Protein AF-A0A0D0ALL7-F1 (afdb_monomer_lite)

Structure (mmCIF, N/CA/C/O backbone):
data_AF-A0A0D0ALL7-F1
#
_entry.id   AF-A0A0D0ALL7-F1
#
loop_
_atom_site.group_PDB
_atom_site.id
_atom_site.type_symbol
_atom_site.label_atom_id
_atom_site.label_alt_id
_atom_site.label_comp_id
_atom_site.label_asym_id
_atom_site.label_entity_id
_atom_site.label_seq_id
_atom_site.pdbx_PDB_ins_code
_atom_site.Cartn_x
_atom_site.Cartn_y
_atom_site.Cartn_z
_atom_site.occupancy
_atom_site.B_iso_or_equiv
_atom_site.auth_seq_id
_atom_site.auth_comp_id
_atom_site.auth_asym_id
_atom_site.auth_atom_id
_atom_site.pdbx_PDB_model_num
ATOM 1 N N . MET A 1 1 ? -33.886 -44.579 -24.368 1.00 47.31 1 MET A N 1
ATOM 2 C CA . MET A 1 1 ? -32.920 -43.507 -24.684 1.00 47.31 1 MET A CA 1
ATOM 3 C C . MET A 1 1 ? -33.620 -42.191 -24.399 1.00 47.31 1 MET A C 1
ATOM 5 O O . MET A 1 1 ? -34.431 -41.767 -25.208 1.00 47.31 1 MET A O 1
ATOM 9 N N . SER A 1 2 ? -33.420 -41.632 -23.206 1.00 44.41 2 SER A N 1
ATOM 10 C CA . SER A 1 2 ? -34.082 -40.395 -22.777 1.00 44.41 2 SER A CA 1
ATOM 11 C C . SER A 1 2 ? -33.066 -39.265 -22.813 1.00 44.41 2 SER A C 1
ATOM 13 O O . SER A 1 2 ? -32.099 -39.290 -22.055 1.00 44.41 2 SER A O 1
ATOM 15 N N . SER A 1 3 ? -33.272 -38.309 -23.715 1.00 54.81 3 SER A N 1
ATOM 16 C CA . SER A 1 3 ? -32.445 -37.111 -23.845 1.00 54.81 3 SER A CA 1
ATOM 17 C C . SER A 1 3 ? -33.128 -35.956 -23.119 1.00 54.81 3 SER A C 1
ATOM 19 O O . SER A 1 3 ? -34.217 -35.540 -23.509 1.00 54.81 3 SER A O 1
ATOM 21 N N . SER A 1 4 ? -32.498 -35.449 -22.062 1.00 61.03 4 SER A N 1
ATOM 22 C CA . SER A 1 4 ? -32.956 -34.260 -21.339 1.00 61.03 4 SER A CA 1
ATOM 23 C C . SER A 1 4 ? -32.456 -32.993 -22.037 1.00 61.03 4 SER A C 1
ATOM 25 O O . SER A 1 4 ? -31.256 -32.826 -22.245 1.00 61.03 4 SER A O 1
ATOM 27 N N . LEU A 1 5 ? -33.386 -32.105 -22.391 1.00 57.22 5 LEU A N 1
ATOM 28 C CA . LEU A 1 5 ? -33.132 -30.757 -22.901 1.00 57.22 5 LEU A CA 1
ATOM 29 C C . LEU A 1 5 ? -33.002 -29.791 -21.716 1.00 57.22 5 LEU A C 1
ATOM 31 O O . LEU A 1 5 ? -33.952 -29.633 -20.950 1.00 57.22 5 LEU A O 1
ATOM 35 N N . THR A 1 6 ? -31.851 -29.133 -21.574 1.00 57.91 6 THR A N 1
ATOM 36 C CA . THR A 1 6 ? -31.638 -28.103 -20.546 1.00 57.91 6 THR A CA 1
ATOM 37 C C . THR A 1 6 ? -31.713 -26.714 -21.175 1.00 57.91 6 THR A C 1
ATOM 39 O O . THR A 1 6 ? -30.900 -26.341 -22.019 1.00 57.91 6 THR A O 1
ATOM 42 N N . THR A 1 7 ? -32.717 -25.957 -20.744 1.00 52.41 7 THR A N 1
ATOM 43 C CA . THR A 1 7 ? -33.047 -24.589 -21.154 1.00 52.41 7 THR A CA 1
ATOM 44 C C . THR A 1 7 ? -32.112 -23.571 -20.492 1.00 52.41 7 THR A C 1
ATOM 46 O O . THR A 1 7 ? -32.034 -23.510 -19.266 1.00 52.41 7 THR A O 1
ATOM 49 N N . HIS A 1 8 ? -31.435 -22.734 -21.284 1.00 46.31 8 HIS A N 1
ATOM 50 C CA . HIS A 1 8 ? -30.664 -21.581 -20.803 1.00 46.31 8 HIS A CA 1
ATOM 51 C C . HIS A 1 8 ? -31.479 -20.284 -20.945 1.00 46.31 8 HIS A C 1
ATOM 53 O O . HIS A 1 8 ? -31.889 -19.928 -22.047 1.00 46.31 8 HIS A O 1
ATOM 59 N N . SER A 1 9 ? -31.664 -19.551 -19.841 1.00 50.66 9 SER A N 1
ATOM 60 C CA . SER A 1 9 ? -32.229 -18.189 -19.832 1.00 50.66 9 SER A CA 1
ATOM 61 C C . SER A 1 9 ? -31.122 -17.123 -19.823 1.00 50.66 9 SER A C 1
ATOM 63 O O . SER A 1 9 ? -30.170 -17.258 -19.048 1.00 50.66 9 SER A O 1
ATOM 65 N N . PRO A 1 10 ? -31.238 -16.028 -20.601 1.00 56.62 10 PRO A N 1
ATOM 66 C CA . PRO A 1 10 ? -30.266 -14.939 -20.592 1.00 56.62 10 PRO A CA 1
ATOM 67 C C . PRO A 1 10 ? -30.576 -13.905 -19.495 1.00 56.62 10 PRO A C 1
ATOM 69 O O . PRO A 1 10 ? -31.706 -13.438 -19.345 1.00 56.62 10 PRO A O 1
ATOM 72 N N . ARG A 1 11 ? -29.550 -13.518 -18.727 1.00 47.00 11 ARG A N 1
ATOM 73 C CA . ARG A 1 11 ? -29.621 -12.423 -17.748 1.00 47.00 11 ARG A CA 1
ATOM 74 C C . ARG A 1 11 ? -29.610 -11.069 -18.463 1.00 47.00 11 ARG A C 1
ATOM 76 O O . ARG A 1 11 ? -28.687 -10.759 -19.208 1.00 47.00 11 ARG A O 1
ATOM 83 N N . GLN A 1 12 ? -30.633 -10.264 -18.188 1.00 46.25 12 GLN A N 1
ATOM 84 C CA . GLN A 1 12 ? -30.782 -8.885 -18.648 1.00 46.25 12 GLN A CA 1
ATOM 85 C C . GLN A 1 12 ? -29.777 -7.939 -17.965 1.00 46.25 12 GLN A C 1
ATOM 87 O O . GLN A 1 12 ? -29.648 -7.922 -16.740 1.00 46.25 12 GLN A O 1
ATOM 92 N N . ASN A 1 13 ? -29.113 -7.119 -18.781 1.00 42.00 13 ASN A N 1
ATOM 93 C CA . ASN A 1 13 ? -28.249 -6.012 -18.374 1.00 42.00 13 ASN A CA 1
ATOM 94 C C . ASN A 1 13 ? -29.073 -4.848 -17.795 1.00 42.00 13 ASN A C 1
ATOM 96 O O . ASN A 1 13 ? -30.057 -4.426 -18.401 1.00 42.00 13 ASN A O 1
ATOM 100 N N . ARG A 1 14 ? -28.639 -4.281 -16.660 1.00 46.88 14 ARG A N 1
ATOM 101 C CA . ARG A 1 14 ? -29.123 -2.982 -16.157 1.00 46.88 14 ARG A CA 1
ATOM 102 C C . ARG A 1 14 ? -28.101 -1.880 -16.473 1.00 46.88 14 ARG A C 1
ATOM 104 O O . ARG A 1 14 ? -26.918 -2.096 -16.209 1.00 46.88 14 ARG A O 1
ATOM 111 N N . PRO A 1 15 ? -28.522 -0.707 -16.978 1.00 55.94 15 PRO A N 1
ATOM 112 C CA . PRO A 1 15 ? -27.634 0.426 -17.205 1.00 55.94 15 PRO A CA 1
ATOM 113 C C . PRO A 1 15 ? -27.473 1.229 -15.907 1.00 55.94 15 PRO A C 1
ATOM 115 O O . PRO A 1 15 ? -28.452 1.733 -15.359 1.00 55.94 15 PRO A O 1
ATOM 118 N N . TRP A 1 16 ? -26.244 1.347 -15.404 1.00 48.16 16 TRP A N 1
ATOM 119 C CA . TRP A 1 16 ? -25.936 2.201 -14.256 1.00 48.16 16 TRP A CA 1
ATOM 120 C C . TRP A 1 16 ? -25.615 3.624 -14.714 1.00 48.16 16 TRP A C 1
ATOM 122 O O . TRP A 1 16 ? -24.909 3.844 -15.698 1.00 48.16 16 TRP A O 1
ATOM 132 N N . GLY A 1 17 ? -26.221 4.577 -14.008 1.00 42.84 17 GLY A N 1
ATOM 133 C CA . GLY A 1 17 ? -26.234 5.997 -14.318 1.00 42.84 17 GLY A CA 1
ATOM 134 C C . GLY A 1 17 ? -24.863 6.668 -14.259 1.00 42.84 17 GLY A C 1
ATOM 135 O O . GLY A 1 17 ? -23.970 6.298 -13.502 1.00 42.84 17 GLY A O 1
ATOM 136 N N . LYS A 1 18 ? -24.735 7.703 -15.088 1.00 51.44 18 LYS A N 1
ATOM 137 C CA . LYS A 1 18 ? -23.596 8.614 -15.180 1.00 51.44 18 LYS A CA 1
ATOM 138 C C . LYS A 1 18 ? -23.498 9.443 -13.894 1.00 51.44 18 LYS A C 1
ATOM 140 O O . LYS A 1 18 ? -24.322 10.332 -13.689 1.00 51.44 18 LYS A O 1
ATOM 145 N N . HIS A 1 19 ? -22.486 9.203 -13.065 1.00 42.47 19 HIS A N 1
ATOM 146 C CA . HIS A 1 19 ? -22.129 10.123 -11.984 1.00 42.47 19 HIS A CA 1
ATOM 147 C C . HIS A 1 19 ? -21.039 11.084 -12.468 1.00 42.47 19 HIS A C 1
ATOM 149 O O . HIS A 1 19 ? -20.008 10.670 -12.990 1.00 42.47 19 HIS A O 1
ATOM 155 N N . ARG A 1 20 ? -21.328 12.384 -12.343 1.00 42.38 20 ARG A N 1
ATOM 156 C CA . ARG A 1 20 ? -20.433 13.499 -12.665 1.00 42.38 20 ARG A CA 1
ATOM 157 C C . ARG A 1 20 ? -19.244 13.506 -11.703 1.00 42.38 20 ARG A C 1
ATOM 159 O O . ARG A 1 20 ? -19.444 13.534 -10.493 1.00 42.38 20 ARG A O 1
ATOM 166 N N . CYS A 1 21 ? -18.034 13.540 -12.248 1.00 39.84 21 CYS A N 1
ATOM 167 C CA . CYS A 1 21 ? -16.816 13.814 -11.497 1.00 39.84 21 CYS A CA 1
ATOM 168 C C . CYS A 1 21 ? -16.792 15.303 -11.119 1.00 39.84 21 CYS A C 1
ATOM 170 O O . CYS A 1 21 ? -16.852 16.161 -12.000 1.00 39.84 21 CYS A O 1
ATOM 172 N N . ILE A 1 22 ? -16.728 15.611 -9.824 1.00 43.19 22 ILE A N 1
ATOM 173 C CA . ILE A 1 22 ? -16.389 16.947 -9.327 1.00 43.19 22 ILE A CA 1
ATOM 174 C C . ILE A 1 22 ? -14.937 16.867 -8.864 1.00 43.19 22 ILE A C 1
ATOM 176 O O . ILE A 1 22 ? -14.629 16.211 -7.872 1.00 43.19 22 ILE A O 1
ATOM 180 N N 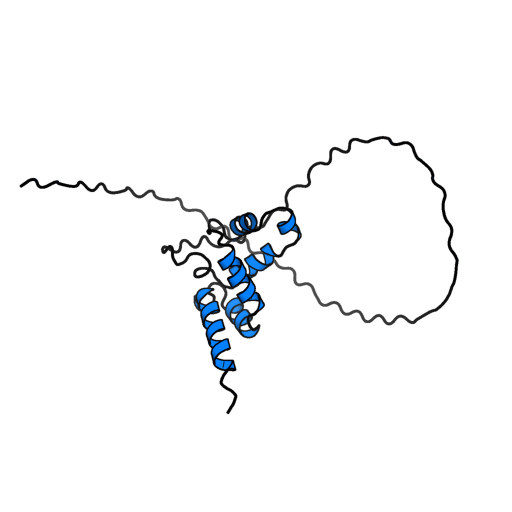. THR A 1 23 ? -14.049 17.488 -9.636 1.00 39.41 23 THR A N 1
ATOM 181 C CA . THR A 1 23 ? -12.628 17.635 -9.320 1.00 39.41 23 THR A CA 1
ATOM 182 C C . THR A 1 23 ? -12.476 18.764 -8.309 1.00 39.41 23 THR A C 1
ATOM 184 O O . THR A 1 23 ? -12.621 19.932 -8.663 1.00 39.41 23 THR A O 1
ATOM 187 N N . THR A 1 24 ? -12.183 18.423 -7.058 1.00 49.91 24 THR A N 1
ATOM 188 C CA . THR A 1 24 ? -11.805 19.397 -6.030 1.00 49.91 24 THR A CA 1
ATOM 189 C C . THR A 1 24 ? -10.322 19.212 -5.736 1.00 49.91 24 THR A C 1
ATOM 191 O O . THR A 1 24 ? -9.932 18.247 -5.084 1.00 49.91 24 THR A O 1
ATOM 194 N N . SER A 1 25 ? -9.490 20.110 -6.257 1.00 51.03 25 SER A N 1
ATOM 195 C CA . SER A 1 25 ? -8.050 20.131 -5.990 1.00 51.03 25 SER A CA 1
ATOM 196 C C . SER A 1 25 ? -7.780 20.564 -4.542 1.00 51.03 25 SER A C 1
ATOM 198 O O . SER A 1 25 ? -8.304 21.602 -4.130 1.00 51.03 25 SER A O 1
ATOM 200 N N . PRO A 1 26 ? -6.957 19.843 -3.761 1.00 55.00 26 PRO A N 1
ATOM 201 C CA . PRO A 1 26 ? -6.496 20.342 -2.474 1.00 55.00 26 PRO A CA 1
ATOM 202 C C . PRO A 1 26 ? -5.353 21.350 -2.664 1.00 55.00 26 PRO A C 1
ATOM 204 O O . PRO A 1 26 ? -4.317 21.049 -3.256 1.00 55.00 26 PRO A O 1
ATOM 207 N N . LEU A 1 27 ? -5.563 22.559 -2.143 1.00 63.31 27 LEU A N 1
ATOM 208 C CA . LEU A 1 27 ? -4.541 23.584 -1.951 1.00 63.31 27 LEU A CA 1
ATOM 209 C C . LEU A 1 27 ? -3.672 23.162 -0.751 1.00 63.31 27 LEU A C 1
ATOM 211 O O . LEU A 1 27 ? -4.162 23.133 0.377 1.00 63.31 27 LEU A O 1
ATOM 215 N N . PHE A 1 28 ? -2.402 22.824 -0.972 1.00 54.34 28 PHE A N 1
ATOM 216 C CA . PHE A 1 28 ? -1.436 22.655 0.118 1.00 54.34 28 PHE A CA 1
ATOM 217 C C . PHE A 1 28 ? -0.779 24.008 0.439 1.00 54.34 28 PHE A C 1
ATOM 219 O O . PHE A 1 28 ? -0.329 24.681 -0.490 1.00 54.34 28 PHE A O 1
ATOM 226 N N . PRO A 1 29 ? -0.679 24.419 1.718 1.00 54.09 29 PRO A N 1
ATOM 227 C CA . PRO A 1 29 ? 0.148 25.548 2.111 1.00 54.09 29 PRO A CA 1
ATOM 228 C C . PRO A 1 29 ? 1.600 25.100 2.324 1.00 54.09 29 PRO A C 1
ATOM 230 O O . PRO A 1 29 ? 1.883 24.236 3.154 1.00 54.09 29 PRO A O 1
ATOM 233 N N . THR A 1 30 ? 2.517 25.725 1.590 1.00 47.94 30 THR A N 1
ATOM 234 C CA . THR A 1 30 ? 3.967 25.659 1.800 1.00 47.94 30 THR A CA 1
ATOM 235 C C . THR A 1 30 ? 4.307 26.329 3.134 1.00 47.94 30 THR A C 1
ATOM 237 O O . THR A 1 30 ? 4.164 27.543 3.266 1.00 47.94 30 THR A O 1
ATOM 240 N N . GLN A 1 31 ? 4.724 25.556 4.138 1.00 53.41 31 GLN A N 1
ATOM 241 C CA . GLN A 1 31 ? 5.293 26.103 5.373 1.00 53.41 31 GLN A CA 1
ATOM 242 C C . GLN A 1 31 ? 6.786 26.363 5.143 1.00 53.41 31 GLN A C 1
ATOM 244 O O . GLN A 1 31 ? 7.542 25.460 4.789 1.00 53.41 31 GLN A O 1
ATOM 249 N N . LEU A 1 32 ? 7.147 27.637 5.270 1.00 54.44 32 LEU A N 1
ATOM 250 C CA . LEU A 1 32 ? 8.483 28.205 5.141 1.00 54.44 32 LEU A CA 1
ATOM 251 C C . LEU A 1 32 ? 9.385 27.820 6.324 1.00 54.44 32 LEU A C 1
ATOM 253 O O . LEU A 1 32 ? 8.915 27.615 7.441 1.00 54.44 32 LEU A O 1
ATOM 257 N N . LEU A 1 33 ? 10.684 27.767 6.016 1.00 56.12 33 LEU A N 1
ATOM 258 C CA . LEU A 1 33 ? 11.844 27.669 6.904 1.00 56.12 33 LEU A CA 1
ATOM 259 C C . LEU A 1 33 ? 11.660 28.368 8.261 1.00 56.12 33 LEU A C 1
ATOM 261 O O . LEU A 1 33 ? 11.245 29.523 8.322 1.00 56.12 33 LEU A O 1
ATOM 265 N N . SER A 1 34 ? 12.075 27.685 9.328 1.00 53.31 34 SER A N 1
ATOM 266 C CA . SER A 1 34 ? 12.363 28.284 10.634 1.00 53.31 34 SER A CA 1
ATOM 267 C C . SER A 1 34 ? 13.875 28.240 10.862 1.00 53.31 34 SER A C 1
ATOM 269 O O . SER A 1 34 ? 14.419 27.160 11.076 1.00 53.31 34 SER A O 1
ATOM 271 N N . ASP A 1 35 ? 14.524 29.401 10.788 1.00 51.38 35 ASP A N 1
ATOM 272 C CA . ASP A 1 35 ? 15.834 29.668 11.392 1.00 51.38 35 ASP A CA 1
ATOM 273 C C . ASP A 1 35 ? 15.581 30.287 12.769 1.00 51.38 35 ASP A C 1
ATOM 275 O O . ASP A 1 35 ? 14.826 31.258 12.882 1.00 51.38 35 ASP A O 1
ATOM 279 N N . SER A 1 36 ? 16.176 29.731 13.819 1.00 63.69 36 SER A N 1
ATOM 280 C CA . SER A 1 36 ? 16.286 30.386 15.126 1.00 63.69 36 SER A CA 1
ATOM 281 C C . SER A 1 36 ? 17.508 29.831 15.851 1.00 63.69 36 SER A C 1
ATOM 283 O O . SER A 1 36 ? 17.469 28.735 16.410 1.00 63.69 36 SER A O 1
ATOM 285 N N . ASP A 1 37 ? 18.588 30.605 15.787 1.00 62.72 37 ASP A N 1
ATOM 286 C CA . ASP A 1 37 ? 19.726 30.545 16.693 1.00 62.72 37 ASP A CA 1
ATOM 287 C C . ASP A 1 37 ? 19.360 31.326 17.962 1.00 62.72 37 ASP A C 1
ATOM 289 O O . ASP A 1 37 ? 19.229 32.546 17.909 1.00 62.72 37 ASP A O 1
ATOM 293 N N . ASP A 1 38 ? 19.212 30.642 19.095 1.00 64.94 38 ASP A N 1
ATOM 294 C CA . ASP A 1 38 ? 19.145 31.289 20.407 1.00 64.94 38 ASP A CA 1
ATOM 295 C C . ASP A 1 38 ? 20.071 30.556 21.386 1.00 64.94 38 ASP A C 1
ATOM 297 O O . ASP A 1 38 ? 19.778 29.483 21.919 1.00 64.94 38 ASP A O 1
ATOM 301 N N . ASP A 1 39 ? 21.228 31.184 21.568 1.00 57.03 39 ASP A N 1
ATOM 302 C CA . ASP A 1 39 ? 22.203 30.999 22.633 1.00 57.03 39 ASP A CA 1
ATOM 303 C C . ASP A 1 39 ? 21.639 31.650 23.910 1.00 57.03 39 ASP A C 1
ATOM 305 O O . ASP A 1 39 ? 21.343 32.848 23.919 1.00 57.03 39 ASP A O 1
ATOM 309 N N . PHE A 1 40 ? 21.431 30.878 24.984 1.00 62.47 40 PHE A N 1
ATOM 310 C CA . PHE A 1 40 ? 21.173 31.472 26.295 1.00 62.47 40 PHE A CA 1
ATOM 311 C C . PHE A 1 40 ? 21.917 30.747 27.412 1.00 62.47 40 PHE A C 1
ATOM 313 O O . PHE A 1 40 ? 21.684 29.576 27.725 1.00 62.47 40 PHE A O 1
ATOM 320 N N . ASP A 1 41 ? 22.813 31.532 27.993 1.00 50.53 41 ASP A N 1
ATOM 321 C CA . ASP A 1 41 ? 23.750 31.241 29.056 1.00 50.53 41 ASP A CA 1
ATOM 322 C C . ASP A 1 41 ? 23.118 30.704 30.348 1.00 50.53 41 ASP A C 1
ATOM 324 O O . ASP A 1 41 ? 22.000 31.033 30.763 1.00 50.53 41 ASP A O 1
ATOM 328 N N . ALA A 1 42 ? 23.919 29.887 31.024 1.00 52.88 42 ALA A N 1
ATOM 329 C CA . ALA A 1 42 ? 23.614 29.260 32.293 1.00 52.88 42 ALA A CA 1
ATOM 330 C C . ALA A 1 42 ? 23.719 30.253 33.460 1.00 52.88 42 ALA A C 1
ATOM 332 O O . ALA A 1 42 ? 24.783 30.812 33.721 1.00 52.88 42 ALA A O 1
ATOM 333 N N . HIS A 1 43 ? 22.664 30.348 34.275 1.00 56.62 43 HIS A N 1
ATOM 334 C CA . HIS A 1 43 ? 22.777 30.872 35.635 1.00 56.62 43 HIS A CA 1
ATOM 335 C C . HIS A 1 43 ? 22.198 29.901 36.667 1.00 56.62 43 HIS A C 1
ATOM 337 O O . HIS A 1 43 ? 21.037 29.503 36.630 1.00 56.62 43 HIS A O 1
ATOM 343 N N . LEU A 1 44 ? 23.086 29.522 37.587 1.00 59.16 44 LEU A N 1
ATOM 344 C CA . LEU A 1 44 ? 22.854 28.761 38.808 1.00 59.16 44 LEU A CA 1
ATOM 345 C C . LEU A 1 44 ? 22.063 29.575 39.852 1.00 59.16 44 LEU A C 1
ATOM 347 O O . LEU A 1 44 ? 21.954 30.797 39.770 1.00 59.16 44 LEU A O 1
ATOM 351 N N . THR A 1 45 ? 21.670 28.864 40.916 1.00 50.50 45 THR A N 1
ATOM 352 C CA . THR A 1 45 ? 21.001 29.305 42.160 1.00 50.50 45 THR A CA 1
ATOM 353 C C . THR A 1 45 ? 19.466 29.303 42.043 1.00 50.50 45 THR A C 1
ATOM 355 O O . THR A 1 45 ? 18.916 29.650 41.015 1.00 50.50 45 THR A O 1
ATOM 358 N N . SER A 1 46 ? 18.668 28.870 43.014 1.00 50.75 46 SER A N 1
ATOM 359 C CA . SER A 1 46 ? 18.872 28.789 44.453 1.00 50.75 46 SER A CA 1
ATOM 360 C C . SER A 1 46 ? 17.860 27.814 45.079 1.00 50.75 46 SER A C 1
ATOM 362 O O . SER A 1 46 ? 16.763 27.602 44.568 1.00 50.75 46 SER A O 1
ATOM 364 N N . SER A 1 47 ? 18.271 27.234 46.200 1.00 59.81 47 SER A N 1
ATOM 365 C CA . SER A 1 47 ? 17.561 26.292 47.067 1.00 59.81 47 SER A CA 1
ATOM 366 C C . SER A 1 47 ? 16.327 26.901 47.749 1.00 59.81 47 SER A C 1
ATOM 368 O O . SER A 1 47 ? 16.440 27.960 48.361 1.00 59.81 47 SER A O 1
ATOM 370 N N . MET A 1 48 ? 15.196 26.181 47.752 1.00 68.12 48 MET A N 1
ATOM 371 C CA . MET A 1 48 ? 14.154 26.287 48.787 1.00 68.12 48 MET A CA 1
ATOM 372 C C . MET A 1 48 ? 13.501 24.901 49.049 1.00 68.12 48 MET A C 1
ATOM 374 O O . MET A 1 48 ? 13.220 24.177 48.092 1.00 68.12 48 MET A O 1
ATOM 378 N N . PRO A 1 49 ? 13.281 24.513 50.324 1.00 72.31 49 PRO A N 1
ATOM 379 C CA . PRO A 1 49 ? 12.755 23.206 50.760 1.00 72.31 49 PRO A CA 1
ATOM 380 C C . PRO A 1 49 ? 11.199 23.133 50.768 1.00 72.31 49 PRO A C 1
ATOM 382 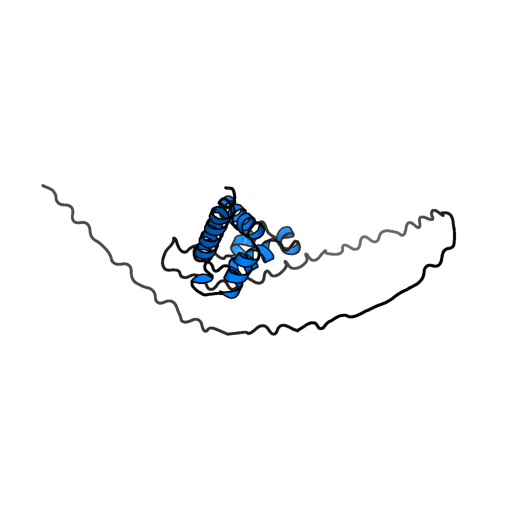O O . PRO A 1 49 ? 10.540 24.121 50.443 1.00 72.31 49 PRO A O 1
ATOM 385 N N . PRO A 1 50 ? 10.581 21.969 51.091 1.00 65.31 50 PRO A N 1
ATOM 386 C CA . PRO A 1 50 ? 9.204 21.639 50.720 1.00 65.31 50 PRO A CA 1
ATOM 387 C C . PRO A 1 50 ? 8.167 22.081 51.764 1.00 65.31 50 PRO A C 1
ATOM 389 O O . PRO A 1 50 ? 8.442 22.093 52.962 1.00 65.31 50 PRO A O 1
ATOM 392 N N . MET A 1 51 ? 6.933 22.339 51.317 1.00 72.00 51 MET A N 1
ATOM 393 C CA . MET A 1 51 ? 5.790 22.612 52.195 1.00 72.00 51 MET A CA 1
ATOM 394 C C . MET A 1 51 ? 4.545 21.820 51.748 1.00 72.00 51 MET A C 1
ATOM 396 O O . MET A 1 51 ? 4.085 22.003 50.621 1.00 72.00 51 MET A O 1
ATOM 400 N N . PRO A 1 52 ? 3.973 20.951 52.603 1.00 66.81 52 PRO A N 1
ATOM 401 C CA . PRO A 1 52 ? 2.610 20.435 52.458 1.00 66.81 52 PRO A CA 1
ATOM 402 C C . PRO A 1 52 ? 1.713 20.941 53.620 1.00 66.81 52 PRO A C 1
ATOM 404 O O . PRO A 1 52 ? 2.208 21.572 54.551 1.00 66.81 52 PRO A O 1
ATOM 407 N N . PRO A 1 53 ? 0.427 20.562 53.691 1.00 67.00 53 PRO A N 1
ATOM 408 C CA . PRO A 1 53 ? -0.670 20.883 52.779 1.00 67.00 53 PRO A CA 1
ATOM 409 C C . PRO A 1 53 ? -1.817 21.599 53.539 1.00 67.00 53 PRO A C 1
ATOM 411 O O . PRO A 1 53 ? -1.934 21.471 54.755 1.00 67.00 53 PRO A O 1
ATOM 414 N N . LEU A 1 54 ? -2.745 22.272 52.850 1.00 52.78 54 LEU A N 1
ATOM 415 C CA . LEU A 1 54 ? -4.057 22.583 53.437 1.00 52.78 54 LEU A CA 1
ATOM 416 C 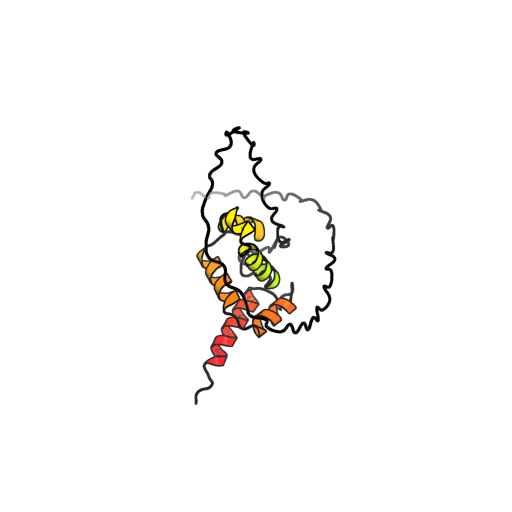C . LEU A 1 54 ? -5.181 22.157 52.496 1.00 52.78 54 LEU A C 1
ATOM 418 O O . LEU A 1 54 ? -5.410 22.722 51.430 1.00 52.78 54 LEU A O 1
ATOM 422 N N . ILE A 1 55 ? -5.859 21.101 52.937 1.00 58.03 55 ILE A N 1
ATOM 423 C CA . ILE A 1 55 ? -7.077 20.537 52.376 1.00 58.03 55 ILE A CA 1
ATOM 424 C C . ILE A 1 55 ? -8.203 21.534 52.657 1.00 58.03 55 ILE A C 1
ATOM 426 O O . ILE A 1 55 ? -8.617 21.694 53.803 1.00 58.03 55 ILE A O 1
ATOM 430 N N . MET A 1 56 ? -8.725 22.184 51.619 1.00 60.53 56 MET A N 1
ATOM 431 C CA . MET A 1 56 ? -10.043 22.813 51.682 1.00 60.53 56 MET A CA 1
ATOM 432 C C . MET A 1 56 ? -11.025 21.941 50.907 1.00 60.53 56 MET A C 1
ATOM 434 O O . MET A 1 56 ? -11.126 22.004 49.683 1.00 60.53 56 MET A O 1
ATOM 438 N N . SER A 1 57 ? -11.733 21.092 51.649 1.00 57.72 57 SER A N 1
ATOM 439 C CA . SER A 1 57 ? -12.873 20.316 51.167 1.00 57.72 57 SER A CA 1
ATOM 440 C C . SER A 1 57 ? -14.017 21.268 50.819 1.00 57.72 57 SER A C 1
ATOM 442 O O . SER A 1 57 ? -14.815 21.634 51.679 1.00 57.72 57 SER A O 1
ATOM 444 N N . SER A 1 58 ? -14.083 21.691 49.557 1.00 56.59 58 SER A N 1
ATOM 445 C CA . SER A 1 58 ? -15.230 22.426 49.027 1.00 56.59 58 SER A CA 1
ATOM 446 C C . SER A 1 58 ? -16.319 21.448 48.593 1.00 56.59 58 SER A C 1
ATOM 448 O O . SER A 1 58 ? -16.067 20.466 47.891 1.00 56.59 58 SER A O 1
ATOM 450 N N . SER A 1 59 ? -17.527 21.711 49.084 1.00 52.16 59 SER A N 1
ATOM 451 C CA . SER A 1 59 ? -18.720 20.886 48.947 1.00 52.16 59 SER A CA 1
ATOM 452 C C . SER A 1 59 ? -19.071 20.600 47.484 1.00 52.16 59 SER A C 1
ATOM 454 O O . SER A 1 59 ? -19.184 21.491 46.643 1.00 52.16 59 SER A O 1
ATOM 456 N N . SER A 1 60 ? -19.246 19.309 47.212 1.00 56.69 60 SER A N 1
ATOM 457 C CA . SER A 1 60 ? -19.567 18.708 45.926 1.00 56.69 60 SER A CA 1
ATOM 458 C C . SER A 1 60 ? -20.982 19.075 45.474 1.00 56.69 60 SER A C 1
ATOM 460 O O . SER A 1 60 ? -21.964 18.465 45.894 1.00 56.69 60 SER A O 1
ATOM 462 N N . VAL A 1 61 ? -21.090 20.023 44.545 1.00 57.22 61 VAL A N 1
ATOM 463 C CA . VAL A 1 61 ? -22.243 20.086 43.642 1.00 57.22 61 VAL A CA 1
ATOM 464 C C . VAL A 1 61 ? -21.943 19.110 42.509 1.00 57.22 61 VAL A C 1
ATOM 466 O O . VAL A 1 61 ? -21.135 19.397 41.625 1.00 57.22 61 VAL A O 1
ATOM 469 N N . LYS A 1 62 ? -22.545 17.915 42.552 1.00 57.59 62 LYS A N 1
ATOM 470 C CA . LYS A 1 62 ? -22.522 16.960 41.435 1.00 57.59 62 LYS A CA 1
ATOM 471 C C . LYS A 1 62 ? -23.338 17.545 40.285 1.00 57.59 62 LYS A C 1
ATOM 473 O O . LYS A 1 62 ? -24.492 17.182 40.076 1.00 57.59 62 LYS A O 1
ATOM 478 N N . SER A 1 63 ? -22.736 18.484 39.562 1.00 53.75 63 SER A N 1
ATOM 479 C CA . SER A 1 63 ? -23.200 18.871 38.241 1.00 53.75 63 SER A CA 1
ATOM 480 C C . SER A 1 63 ? -23.115 17.618 37.382 1.00 53.75 63 SER A C 1
ATOM 482 O O . SER A 1 63 ? -22.025 17.123 37.087 1.00 53.75 63 SER A O 1
ATOM 484 N N . ILE A 1 64 ? -24.276 17.049 37.064 1.00 59.28 64 ILE A N 1
ATOM 485 C CA . ILE A 1 64 ? -24.419 15.990 36.073 1.00 59.28 64 ILE A CA 1
ATOM 486 C C . ILE A 1 64 ? -24.107 16.660 34.735 1.00 59.28 64 ILE A C 1
ATOM 488 O O . ILE A 1 64 ? -24.998 17.066 33.991 1.00 59.28 64 ILE A O 1
ATOM 492 N N . LEU A 1 65 ? -22.816 16.841 34.458 1.00 57.09 65 LEU A N 1
ATOM 493 C CA . LEU A 1 65 ? -22.333 17.127 33.125 1.00 57.09 65 LEU A CA 1
ATOM 494 C C . LEU A 1 65 ? -22.763 15.924 32.296 1.00 57.09 65 LEU A C 1
ATOM 496 O O . LEU A 1 65 ? -22.183 14.843 32.393 1.00 57.09 65 LEU A O 1
ATOM 500 N N . ARG A 1 66 ? -23.839 16.099 31.522 1.00 60.56 66 ARG A N 1
ATOM 501 C CA . ARG A 1 66 ? -24.111 15.254 30.365 1.00 60.56 66 ARG A CA 1
ATOM 502 C C . ARG A 1 66 ? -22.847 15.317 29.524 1.00 60.56 66 ARG A C 1
ATOM 504 O O . ARG A 1 66 ? -22.626 16.294 28.815 1.00 60.56 66 ARG A O 1
ATOM 511 N N . VAL A 1 67 ? -21.998 14.305 29.665 1.00 61.03 67 VAL A N 1
ATOM 512 C CA . VAL A 1 67 ? -20.869 14.081 28.775 1.00 61.03 67 VAL A CA 1
ATOM 513 C C . VAL A 1 67 ? -21.504 13.793 27.426 1.00 61.03 67 VAL A C 1
ATOM 515 O O . VAL A 1 67 ? -21.991 12.693 27.179 1.00 61.03 67 VAL A O 1
ATOM 518 N N . ILE A 1 68 ? -21.617 14.829 26.598 1.00 70.12 68 ILE A N 1
ATOM 519 C CA . ILE A 1 68 ? -22.000 14.662 25.204 1.00 70.12 68 ILE A CA 1
ATOM 520 C C . ILE A 1 68 ? -20.865 13.831 24.597 1.00 70.12 68 ILE A C 1
ATOM 522 O O . ILE A 1 68 ? -19.716 14.279 24.653 1.00 70.12 68 ILE A O 1
ATOM 526 N N . PRO A 1 69 ? -21.133 12.610 24.098 1.00 70.94 69 PRO A N 1
ATOM 527 C CA . PRO A 1 69 ? -20.091 11.803 23.489 1.00 70.94 69 PRO A CA 1
ATOM 528 C C . PRO A 1 69 ? -19.490 12.597 22.331 1.00 70.94 69 PRO A C 1
ATOM 530 O O . PRO A 1 69 ? -20.217 13.119 21.482 1.00 70.94 69 PRO A O 1
ATOM 533 N N . ALA A 1 70 ? -18.163 12.740 22.341 1.00 71.94 70 ALA A N 1
ATOM 534 C CA . ALA A 1 70 ? -17.457 13.456 21.293 1.00 71.94 70 ALA A CA 1
ATOM 535 C C . ALA A 1 70 ? -17.806 12.828 19.929 1.00 71.94 70 ALA A C 1
ATOM 537 O O . ALA A 1 70 ? -17.826 11.596 19.824 1.00 71.94 70 ALA A O 1
ATOM 538 N N . PRO A 1 71 ? -18.098 13.637 18.895 1.00 73.44 71 PRO A N 1
ATOM 539 C CA . PRO A 1 71 ? -18.397 13.112 17.571 1.00 73.44 71 PRO A CA 1
ATOM 540 C C . PRO A 1 71 ? -17.225 12.255 17.083 1.00 73.44 71 PRO A C 1
ATOM 542 O O . PRO A 1 71 ? -16.060 12.629 17.251 1.00 73.44 71 PRO A O 1
ATOM 545 N N . ALA A 1 72 ? -17.542 11.090 16.511 1.00 72.38 72 ALA A N 1
ATOM 546 C CA . ALA A 1 72 ? -16.532 10.183 15.984 1.00 72.38 72 ALA A CA 1
ATOM 547 C C . ALA A 1 72 ? -15.646 10.930 14.969 1.00 72.38 72 ALA A C 1
ATOM 549 O O . ALA A 1 72 ? -16.170 11.700 14.157 1.00 72.38 72 ALA A O 1
ATOM 550 N N . PRO A 1 73 ? -14.315 10.744 15.004 1.00 70.81 73 PRO A N 1
ATOM 551 C CA . PRO A 1 73 ? -13.439 11.375 14.034 1.00 70.81 73 PRO A CA 1
ATOM 552 C C . PRO A 1 73 ? -13.829 10.929 12.622 1.00 70.81 73 PRO A C 1
ATOM 554 O O . PRO A 1 73 ? -13.884 9.730 12.332 1.00 70.81 73 PRO A O 1
ATOM 557 N N . CYS A 1 74 ? -14.099 11.906 11.754 1.00 64.75 74 CYS A N 1
ATOM 558 C CA . CYS A 1 74 ? -14.318 11.667 10.336 1.00 64.75 74 CYS A CA 1
ATOM 559 C C . CYS A 1 74 ? -13.029 11.104 9.732 1.00 64.75 74 CYS A C 1
ATOM 561 O O . CYS A 1 74 ? -12.014 11.798 9.659 1.00 64.75 74 CYS A O 1
ATOM 563 N N . VAL A 1 75 ? -13.070 9.842 9.310 1.00 61.53 75 VAL A N 1
ATOM 564 C CA . VAL A 1 75 ? -12.057 9.280 8.418 1.00 61.53 75 VAL A CA 1
ATOM 565 C C . VAL A 1 75 ? -12.308 9.907 7.057 1.00 61.53 75 VAL A C 1
ATOM 567 O O . VAL A 1 75 ? -13.421 9.808 6.545 1.00 61.53 75 VAL A O 1
ATOM 570 N N . ILE A 1 76 ? -11.308 10.581 6.489 1.00 62.06 76 ILE A N 1
ATOM 571 C CA . ILE A 1 76 ? -11.351 10.951 5.074 1.00 62.06 76 ILE A CA 1
ATOM 572 C C . ILE A 1 76 ? -11.148 9.633 4.333 1.00 62.06 76 ILE A C 1
ATOM 574 O O . ILE A 1 76 ? -10.042 9.091 4.423 1.00 62.06 76 ILE A O 1
ATOM 578 N N . PRO A 1 77 ? -12.175 9.079 3.660 1.00 57.12 77 PRO A N 1
ATOM 579 C CA . PRO A 1 77 ? -11.965 7.893 2.852 1.00 57.12 77 PRO A CA 1
ATOM 580 C C . PRO A 1 77 ? -10.873 8.262 1.861 1.00 57.12 77 PRO A C 1
ATOM 582 O O . PRO A 1 77 ? -10.982 9.293 1.187 1.00 57.12 77 PRO A O 1
ATOM 585 N N . VAL A 1 78 ? -9.805 7.467 1.788 1.00 56.09 78 VAL A N 1
ATOM 586 C CA . VAL A 1 78 ? -8.924 7.574 0.629 1.00 56.09 78 VAL A CA 1
ATOM 587 C C . VAL A 1 78 ? -9.857 7.390 -0.555 1.00 56.09 78 VAL A C 1
ATOM 589 O O . VAL A 1 78 ? -10.589 6.398 -0.610 1.00 56.09 78 VAL A O 1
ATOM 592 N N . HIS A 1 79 ? -9.922 8.378 -1.451 1.00 55.50 79 HIS A N 1
ATOM 593 C CA . HIS A 1 79 ? -10.594 8.168 -2.721 1.00 55.50 79 HIS A CA 1
ATOM 594 C C . HIS A 1 79 ? -9.723 7.192 -3.491 1.00 55.50 79 HIS A C 1
ATOM 596 O O . HIS A 1 79 ? -8.901 7.573 -4.314 1.00 55.50 79 HIS A O 1
ATOM 602 N N . ILE A 1 80 ? -9.864 5.923 -3.143 1.00 54.12 80 ILE A N 1
ATOM 603 C CA . ILE A 1 80 ? -9.385 4.836 -3.945 1.00 54.12 80 ILE A CA 1
ATOM 604 C C . ILE A 1 80 ? -10.384 4.832 -5.085 1.00 54.12 80 ILE A C 1
ATOM 606 O O . ILE A 1 80 ? -11.563 4.534 -4.833 1.00 54.12 80 ILE A O 1
ATOM 610 N N . PRO A 1 81 ? -9.992 5.257 -6.299 1.00 52.84 81 PRO A N 1
ATOM 611 C CA . PRO A 1 81 ? -10.866 5.097 -7.443 1.00 52.84 81 PRO A CA 1
ATOM 612 C C . PRO A 1 81 ? -11.281 3.639 -7.405 1.00 52.84 81 PRO A C 1
ATOM 614 O O . PRO A 1 81 ? -10.409 2.775 -7.346 1.00 52.84 81 PRO A O 1
ATOM 617 N N . ILE A 1 82 ? -12.591 3.381 -7.288 1.00 51.94 82 ILE A N 1
ATOM 618 C CA . ILE A 1 82 ? -13.120 2.022 -7.215 1.00 51.94 82 ILE A CA 1
ATOM 619 C C . ILE A 1 82 ? -12.440 1.301 -8.355 1.00 51.94 82 ILE A C 1
ATOM 621 O O . ILE A 1 82 ? -12.697 1.611 -9.522 1.00 51.94 82 ILE A O 1
ATOM 625 N N . TYR A 1 83 ? -11.506 0.422 -8.005 1.00 52.31 83 TYR A N 1
ATOM 626 C CA . TYR A 1 83 ? -10.782 -0.371 -8.960 1.00 52.31 83 TYR A CA 1
ATOM 627 C C . TYR A 1 83 ? -11.820 -1.362 -9.461 1.00 52.31 83 TYR A C 1
ATOM 629 O O . TYR A 1 83 ? -11.901 -2.501 -9.010 1.00 52.31 83 TYR A O 1
ATOM 637 N N . ASN A 1 84 ? -12.662 -0.894 -10.389 1.00 45.44 84 ASN A N 1
ATOM 638 C CA . ASN A 1 84 ? -13.505 -1.667 -11.286 1.00 45.44 84 ASN A CA 1
ATOM 639 C C . ASN A 1 84 ? -12.573 -2.410 -12.243 1.00 45.44 84 ASN A C 1
ATOM 641 O O . ASN A 1 84 ? -12.670 -2.336 -13.465 1.00 45.44 84 ASN A O 1
ATOM 645 N N . LEU A 1 85 ? -11.599 -3.097 -11.666 1.00 55.06 85 LEU A N 1
ATOM 646 C CA . LEU A 1 85 ? -10.742 -4.000 -12.358 1.00 55.06 85 LEU A CA 1
ATOM 647 C C . LEU A 1 85 ? -11.648 -5.189 -12.631 1.00 55.06 85 LEU A C 1
ATOM 649 O O . LEU A 1 85 ? -12.139 -5.859 -11.722 1.00 55.06 85 LEU A O 1
ATOM 653 N N . ALA A 1 86 ? -11.942 -5.386 -13.916 1.00 51.88 86 ALA A N 1
ATOM 654 C CA . ALA A 1 86 ? -12.878 -6.381 -14.435 1.00 51.88 86 ALA A CA 1
ATOM 655 C C . ALA A 1 86 ? -12.545 -7.824 -14.004 1.00 51.88 86 ALA A C 1
ATOM 657 O O . ALA A 1 86 ? -13.281 -8.759 -14.317 1.00 51.88 86 ALA A O 1
ATOM 658 N N . LYS A 1 87 ? -11.419 -8.016 -13.310 1.00 62.38 87 LYS A N 1
ATOM 659 C CA . LYS A 1 87 ? -10.841 -9.290 -12.935 1.00 62.38 87 LYS A CA 1
ATOM 660 C C . LYS A 1 87 ? -10.719 -9.395 -11.407 1.00 62.38 87 LYS A C 1
ATOM 662 O O . LYS A 1 87 ? -10.105 -8.537 -10.778 1.00 62.38 87 LYS A O 1
ATOM 667 N N . PRO A 1 88 ? -11.226 -10.470 -10.784 1.00 63.09 88 PRO A N 1
ATOM 668 C CA . PRO A 1 88 ? -11.208 -10.629 -9.329 1.00 63.09 88 PRO A CA 1
ATOM 669 C C . PRO A 1 88 ? -9.798 -10.760 -8.726 1.00 63.09 88 PRO A C 1
ATOM 671 O O . PRO A 1 88 ? -9.624 -10.473 -7.547 1.00 63.09 88 PRO A O 1
ATOM 674 N N . TRP A 1 89 ? -8.791 -11.143 -9.518 1.00 56.97 89 TRP A N 1
ATOM 675 C CA . TRP A 1 89 ? -7.376 -11.213 -9.110 1.00 56.97 89 TRP A CA 1
ATOM 676 C C . TRP A 1 89 ? -6.634 -9.872 -9.166 1.00 56.97 89 TRP A C 1
ATOM 678 O O . TRP A 1 89 ? -5.520 -9.768 -8.670 1.00 56.97 89 TRP A O 1
ATOM 688 N N . GLN A 1 90 ? -7.253 -8.834 -9.727 1.00 62.91 90 GLN A N 1
ATOM 689 C CA . GLN A 1 90 ? -6.779 -7.454 -9.627 1.00 62.91 90 GLN A CA 1
ATOM 690 C C . GLN A 1 90 ? -7.296 -6.760 -8.355 1.00 62.91 90 GLN A C 1
ATOM 692 O O . GLN A 1 90 ? -7.226 -5.546 -8.216 1.00 62.91 90 GLN A O 1
ATOM 697 N N . ARG A 1 91 ? -7.842 -7.512 -7.400 1.00 71.44 91 ARG A N 1
ATOM 698 C CA . ARG A 1 91 ? -8.154 -6.956 -6.085 1.00 71.44 91 ARG A CA 1
ATOM 699 C C . ARG A 1 91 ? -6.871 -6.728 -5.294 1.00 71.44 91 ARG A C 1
ATOM 701 O O . ARG A 1 91 ? -5.785 -7.164 -5.682 1.00 71.44 91 ARG A O 1
ATOM 708 N N . TRP A 1 92 ? -7.018 -6.006 -4.191 1.00 80.19 92 TRP A N 1
ATOM 709 C CA . TRP A 1 92 ? -5.957 -5.813 -3.217 1.00 80.19 92 TRP A CA 1
ATOM 710 C C . TRP A 1 92 ? -5.205 -7.130 -2.922 1.00 80.19 92 TRP A C 1
ATOM 712 O O . TRP A 1 92 ? -5.838 -8.185 -2.818 1.00 80.19 92 TRP A O 1
ATOM 722 N N . PRO A 1 93 ? -3.876 -7.077 -2.756 1.00 84.06 93 PRO A N 1
ATOM 723 C CA . PRO A 1 93 ? -3.057 -5.871 -2.876 1.00 84.06 93 PRO A CA 1
ATOM 724 C C . PRO A 1 93 ? -2.628 -5.582 -4.328 1.00 84.06 93 PRO A C 1
ATOM 726 O O . PRO A 1 93 ? -2.284 -4.453 -4.648 1.00 84.06 93 PRO A O 1
ATOM 729 N N . TYR A 1 94 ? -2.677 -6.570 -5.226 1.00 83.44 94 TYR A N 1
ATOM 730 C CA . TYR A 1 94 ? -1.966 -6.533 -6.512 1.00 83.44 94 TYR A CA 1
ATOM 731 C C . TYR A 1 94 ? -2.457 -5.480 -7.507 1.00 83.44 94 TYR A C 1
ATOM 733 O O . TYR A 1 94 ? -1.648 -4.953 -8.266 1.00 83.44 94 TYR A O 1
ATOM 741 N N . GLY A 1 95 ? -3.755 -5.172 -7.524 1.00 85.81 95 GLY A N 1
ATOM 742 C CA . GLY A 1 95 ? -4.299 -4.136 -8.410 1.00 85.81 95 GLY A CA 1
ATOM 743 C C . GLY A 1 95 ? -4.334 -2.733 -7.813 1.00 85.81 95 GLY A C 1
ATOM 744 O O . GLY A 1 95 ? -4.939 -1.852 -8.414 1.00 85.81 95 GLY A O 1
ATOM 745 N N . MET A 1 96 ? -3.739 -2.520 -6.638 1.00 89.44 96 MET A N 1
ATOM 746 C CA . MET A 1 96 ? -3.625 -1.188 -6.048 1.00 89.44 96 MET A CA 1
ATOM 747 C C . MET A 1 96 ? -2.316 -0.520 -6.443 1.00 89.44 96 MET A C 1
ATOM 749 O O . MET A 1 96 ? -1.311 -1.197 -6.649 1.00 89.44 96 MET A O 1
ATOM 753 N N . TYR A 1 97 ? -2.313 0.809 -6.504 1.00 92.62 97 TYR A N 1
ATOM 754 C CA . TYR A 1 97 ? -1.076 1.558 -6.678 1.00 92.62 97 TYR A CA 1
ATOM 755 C C . TYR A 1 97 ? -0.353 1.736 -5.346 1.00 92.62 97 TYR A C 1
ATOM 757 O O . TYR A 1 97 ? -0.951 1.810 -4.267 1.00 92.62 97 TYR A O 1
ATOM 765 N N . THR A 1 98 ? 0.965 1.828 -5.438 1.00 94.75 98 THR A N 1
ATOM 766 C CA . THR A 1 98 ? 1.881 1.924 -4.305 1.00 94.75 98 THR A CA 1
ATOM 767 C C . THR A 1 98 ? 1.627 3.168 -3.469 1.00 94.75 98 THR A C 1
ATOM 769 O O . THR A 1 98 ? 1.647 3.099 -2.241 1.00 94.75 98 THR A O 1
ATOM 772 N N . VAL A 1 99 ? 1.296 4.286 -4.119 1.00 94.75 99 VAL A N 1
ATOM 773 C CA . VAL A 1 99 ? 0.929 5.531 -3.437 1.00 94.75 99 VAL A CA 1
ATOM 774 C C . VAL A 1 99 ? -0.326 5.372 -2.569 1.00 94.75 99 VAL A C 1
ATOM 776 O O . VAL A 1 99 ? -0.341 5.843 -1.434 1.00 94.75 99 VAL A O 1
ATOM 779 N N . ASP A 1 100 ? -1.343 4.639 -3.029 1.00 92.50 100 ASP A N 1
ATOM 780 C CA . ASP A 1 100 ? -2.582 4.452 -2.263 1.00 92.50 100 ASP A CA 1
ATOM 781 C C . ASP A 1 100 ? -2.380 3.493 -1.091 1.00 92.50 100 ASP A C 1
ATOM 783 O O . ASP A 1 100 ? -2.906 3.717 -0.001 1.00 92.50 100 ASP A O 1
ATOM 787 N N . MET A 1 101 ? -1.588 2.435 -1.296 1.00 93.50 101 MET A N 1
ATOM 788 C CA . MET A 1 101 ? -1.197 1.507 -0.233 1.00 93.50 101 MET A CA 1
ATOM 789 C C . MET A 1 101 ? -0.429 2.238 0.871 1.00 93.50 101 MET A C 1
ATOM 791 O O . MET A 1 101 ? -0.753 2.086 2.048 1.00 93.50 101 MET A O 1
ATOM 795 N N . ALA A 1 102 ? 0.526 3.092 0.493 1.00 94.12 102 ALA A N 1
ATOM 796 C CA . ALA A 1 102 ? 1.294 3.916 1.420 1.00 94.12 102 ALA A CA 1
ATOM 797 C C . ALA A 1 102 ? 0.396 4.839 2.254 1.00 94.12 102 ALA A C 1
ATOM 799 O O . ALA A 1 102 ? 0.501 4.864 3.482 1.00 94.12 102 ALA A O 1
ATOM 800 N N . ILE A 1 103 ? -0.517 5.562 1.595 1.00 92.69 103 ILE A N 1
ATOM 801 C CA . ILE A 1 103 ? -1.482 6.440 2.267 1.00 92.69 103 ILE A CA 1
ATOM 802 C C . ILE A 1 103 ? -2.373 5.619 3.203 1.00 92.69 103 ILE A C 1
ATOM 804 O O . ILE A 1 103 ? -2.574 6.005 4.353 1.00 92.69 103 ILE A O 1
ATOM 808 N N . GLY A 1 104 ? -2.877 4.470 2.751 1.00 92.88 104 GLY A N 1
ATOM 809 C CA . GLY A 1 104 ? -3.734 3.611 3.560 1.00 92.88 104 GLY A CA 1
ATOM 810 C C . GLY A 1 104 ? -3.030 3.064 4.805 1.00 92.88 104 GLY A C 1
ATOM 811 O O . GLY A 1 104 ? -3.602 3.085 5.896 1.00 92.88 104 GLY A O 1
ATOM 812 N N . PHE A 1 105 ? -1.767 2.648 4.687 1.00 95.00 105 PHE A N 1
ATOM 813 C CA . PHE A 1 105 ? -0.946 2.249 5.834 1.00 95.00 105 PHE A CA 1
ATOM 814 C C . PHE A 1 105 ? -0.712 3.403 6.805 1.00 95.00 105 PHE A C 1
ATOM 816 O O . PHE A 1 105 ? -0.876 3.226 8.011 1.00 95.00 105 PHE A O 1
ATOM 823 N N . GLN A 1 106 ? -0.407 4.596 6.293 1.00 93.94 106 GLN A N 1
ATOM 824 C CA . GLN A 1 106 ? -0.240 5.785 7.122 1.00 93.94 106 GL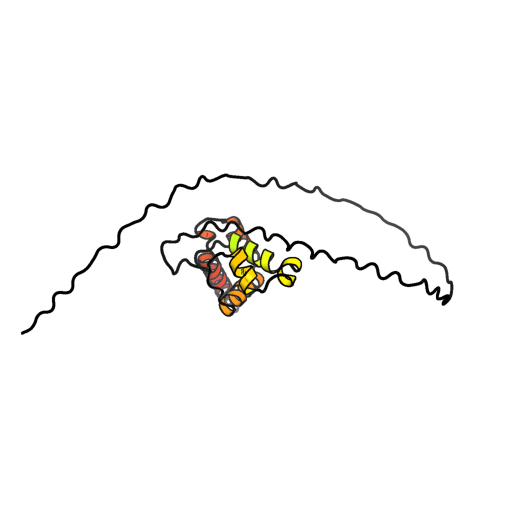N A CA 1
ATOM 825 C C . GLN A 1 106 ? -1.527 6.128 7.880 1.00 93.94 106 GLN A C 1
ATOM 827 O O . GLN A 1 106 ? -1.473 6.417 9.074 1.00 93.94 106 GLN A O 1
ATOM 832 N N . GLN A 1 107 ? -2.689 6.050 7.228 1.00 91.19 107 GLN A N 1
ATOM 833 C CA . GLN A 1 107 ? -3.975 6.308 7.874 1.00 91.19 107 GLN A CA 1
ATOM 834 C C . GLN A 1 107 ? -4.308 5.273 8.954 1.00 91.19 107 GLN A C 1
ATOM 836 O O . GLN A 1 107 ? -4.775 5.644 10.031 1.00 91.19 107 GLN A O 1
ATOM 841 N N . MET A 1 108 ? -4.014 3.992 8.718 1.00 92.25 108 MET A N 1
ATOM 842 C CA . MET A 1 108 ? -4.189 2.950 9.737 1.00 92.25 108 MET A CA 1
ATOM 843 C C . MET A 1 108 ? -3.204 3.047 10.901 1.00 92.25 108 MET A C 1
ATOM 845 O O . MET A 1 108 ? -3.439 2.422 11.930 1.00 92.25 108 MET A O 1
ATOM 849 N N . ALA A 1 109 ? -2.129 3.823 10.772 1.00 93.94 109 ALA A N 1
ATOM 850 C CA . ALA A 1 109 ? -1.207 4.104 11.866 1.00 93.94 109 ALA A CA 1
ATOM 851 C C . ALA A 1 109 ? -1.627 5.318 12.719 1.00 93.94 109 ALA A C 1
ATOM 853 O O . ALA A 1 109 ? -0.996 5.579 13.742 1.00 93.94 109 ALA A O 1
ATOM 854 N N . ILE A 1 110 ? -2.680 6.062 12.344 1.00 92.00 110 ILE A N 1
ATOM 855 C CA . ILE A 1 110 ? -3.129 7.249 13.087 1.00 92.00 110 ILE A CA 1
ATOM 856 C C . ILE A 1 110 ? -3.699 6.815 14.450 1.00 92.00 110 ILE A C 1
ATOM 858 O O . ILE A 1 110 ? -4.775 6.209 14.487 1.00 92.00 110 ILE A O 1
ATOM 862 N N . PRO A 1 111 ? -3.081 7.192 15.592 1.00 92.38 111 PRO A N 1
ATOM 863 C CA . PRO A 1 111 ? -3.511 6.712 16.911 1.00 92.38 111 PRO A CA 1
ATOM 864 C C . PRO A 1 111 ? -4.970 7.049 17.234 1.00 92.38 111 PRO A C 1
ATOM 866 O O . PRO A 1 111 ? -5.692 6.245 17.820 1.00 92.38 111 PRO A O 1
ATOM 869 N N . LYS A 1 112 ? -5.425 8.227 16.786 1.00 89.56 112 LYS A N 1
ATOM 870 C CA . LYS A 1 112 ? -6.809 8.687 16.949 1.00 89.56 112 LYS A CA 1
ATOM 871 C C . LYS A 1 112 ? -7.818 7.839 16.173 1.00 89.56 112 LYS A C 1
ATOM 873 O O . LYS A 1 112 ? -8.978 7.837 16.538 1.00 89.56 112 LYS A O 1
ATOM 878 N N . LEU A 1 113 ? -7.432 7.158 15.099 1.00 88.44 113 LEU A N 1
ATOM 879 C CA . LEU A 1 113 ? -8.341 6.267 14.376 1.00 88.44 113 LEU A CA 1
ATOM 880 C C . LEU A 1 113 ? -8.351 4.875 15.011 1.00 88.44 113 LEU A C 1
ATOM 882 O O . LEU A 1 113 ? -9.420 4.302 15.215 1.00 88.44 113 LEU A O 1
ATOM 886 N N . CYS A 1 114 ? -7.180 4.386 15.420 1.00 89.94 114 CYS A N 1
ATOM 887 C CA . CYS A 1 114 ? -7.019 3.097 16.096 1.00 89.94 114 CYS A CA 1
ATOM 888 C C . CYS A 1 114 ? -7.757 3.001 17.436 1.00 89.94 114 CYS A C 1
ATOM 890 O O . CYS A 1 114 ? -8.124 1.906 17.849 1.00 89.94 114 CYS A O 1
ATOM 892 N N . SER A 1 115 ? -7.983 4.124 18.125 1.00 90.94 115 SER A N 1
ATOM 893 C CA . SER A 1 115 ? -8.754 4.133 19.372 1.00 90.94 115 SER A CA 1
ATOM 894 C C . SER A 1 115 ? -10.271 4.057 19.166 1.00 90.94 115 SER A C 1
ATOM 896 O O . SER A 1 115 ? -10.981 3.689 20.099 1.00 90.94 115 SER A O 1
ATOM 898 N N . PHE A 1 116 ? -10.775 4.384 17.970 1.00 89.31 116 PHE A N 1
ATOM 899 C CA . PHE A 1 116 ? -12.213 4.404 17.667 1.00 89.31 116 PHE A CA 1
ATOM 900 C C . PHE A 1 116 ? -12.679 3.208 16.836 1.00 89.31 116 PHE A C 1
ATOM 902 O O . PHE A 1 116 ? -13.846 2.831 16.915 1.00 89.31 116 PHE A O 1
ATOM 909 N N . TYR A 1 117 ? -11.794 2.619 16.035 1.00 93.06 117 TYR A N 1
ATOM 910 C CA . TYR A 1 117 ? -12.153 1.608 15.051 1.00 93.06 117 TYR A CA 1
ATOM 911 C C . TYR A 1 117 ? -11.229 0.393 15.152 1.00 93.06 117 TYR A C 1
ATOM 913 O O . TYR A 1 117 ? -10.012 0.524 15.287 1.00 93.06 117 TYR A O 1
ATOM 921 N N . GLY A 1 118 ? -11.802 -0.807 15.027 1.00 94.44 118 GLY A N 1
ATOM 922 C CA . GLY A 1 118 ? -11.009 -2.028 14.879 1.00 94.44 118 GLY A CA 1
ATOM 923 C C . GLY A 1 118 ? -10.231 -2.034 13.558 1.00 94.44 118 GLY A C 1
ATOM 924 O O . GLY A 1 118 ? -10.662 -1.429 12.579 1.00 94.44 118 GLY A O 1
ATOM 925 N N . GLN A 1 119 ? -9.111 -2.760 13.501 1.00 94.12 119 GLN A N 1
ATOM 926 C CA . GLN A 1 119 ? -8.241 -2.803 12.316 1.00 94.12 119 GLN A CA 1
ATOM 927 C C . GLN A 1 119 ? -8.987 -3.195 11.032 1.00 94.12 119 GLN A C 1
ATOM 929 O O . GLN A 1 119 ? -8.826 -2.541 10.010 1.00 94.12 119 GLN A O 1
ATOM 934 N N . GLU A 1 120 ? -9.842 -4.219 11.084 1.00 93.75 120 GLU A N 1
ATOM 935 C CA . GLU A 1 120 ? -10.659 -4.627 9.935 1.00 93.75 120 GLU A CA 1
ATOM 936 C C . GLU A 1 120 ? -11.647 -3.534 9.503 1.00 93.75 120 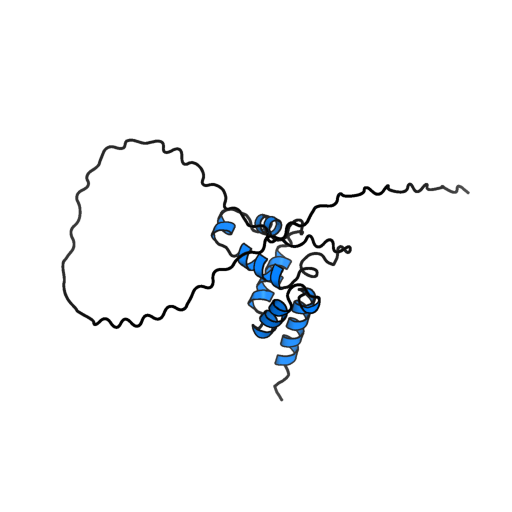GLU A C 1
ATOM 938 O O . GLU A 1 120 ? -11.870 -3.318 8.313 1.00 93.75 120 GLU A O 1
ATOM 943 N N . GLN A 1 121 ? -12.232 -2.819 10.465 1.00 91.88 121 GLN A N 1
ATOM 944 C CA . GLN A 1 121 ? -13.162 -1.734 10.180 1.00 91.88 121 GLN A CA 1
ATOM 945 C C . GLN A 1 121 ? -12.437 -0.548 9.536 1.00 91.88 121 GLN A C 1
ATOM 947 O O . GLN A 1 121 ? -12.919 -0.028 8.535 1.00 91.88 121 GLN A O 1
ATOM 952 N N . LEU A 1 122 ? -11.263 -0.166 10.053 1.00 92.12 122 LEU A N 1
ATOM 953 C CA . LEU A 1 122 ? -10.398 0.835 9.421 1.00 92.12 122 LEU A CA 1
ATOM 954 C C . LEU A 1 122 ? -9.997 0.416 8.018 1.00 92.12 122 LEU A C 1
ATOM 956 O O . LEU A 1 122 ? -10.096 1.216 7.095 1.00 92.12 122 LEU A O 1
ATOM 960 N N . PHE A 1 123 ? -9.607 -0.846 7.852 1.00 92.38 123 PHE A N 1
ATOM 961 C CA . PHE A 1 123 ? -9.246 -1.381 6.554 1.00 92.38 123 PHE A CA 1
ATOM 962 C C . PHE A 1 123 ? -10.397 -1.228 5.559 1.00 92.38 123 PHE A C 1
ATOM 964 O O . PHE A 1 123 ? -10.177 -0.717 4.472 1.00 92.38 123 PHE A O 1
ATOM 971 N N . ARG A 1 124 ? -11.634 -1.581 5.927 1.00 89.69 124 ARG A N 1
ATOM 972 C CA . ARG A 1 124 ? -12.803 -1.397 5.046 1.00 89.69 124 ARG A CA 1
ATOM 973 C C . ARG A 1 124 ? -13.139 0.075 4.787 1.00 89.69 124 ARG A C 1
ATOM 975 O O . ARG A 1 124 ? -13.565 0.419 3.693 1.00 89.69 124 ARG A O 1
ATOM 982 N N . LEU A 1 125 ? -12.945 0.957 5.770 1.00 87.94 125 LEU A N 1
ATOM 983 C CA . LEU A 1 125 ? -13.160 2.400 5.594 1.00 87.94 125 LEU A CA 1
ATOM 984 C C . LEU A 1 125 ? -12.151 3.021 4.619 1.00 87.94 125 LEU A C 1
ATOM 986 O O . LEU A 1 125 ? -12.498 3.935 3.876 1.00 87.94 125 LEU A O 1
ATOM 990 N N . ILE A 1 126 ? -10.914 2.526 4.632 1.00 88.31 126 ILE A N 1
ATOM 991 C CA . ILE A 1 126 ? -9.809 3.032 3.816 1.00 88.31 126 ILE A CA 1
ATOM 992 C C . ILE A 1 126 ? -9.815 2.375 2.438 1.00 88.31 126 ILE A C 1
ATOM 994 O O . ILE A 1 126 ? -9.792 3.082 1.441 1.00 88.31 126 ILE A O 1
ATOM 998 N N . PHE A 1 127 ? -9.881 1.042 2.388 1.00 86.75 127 PHE A N 1
ATOM 999 C CA . PHE A 1 127 ? -9.750 0.198 1.194 1.00 86.75 127 PHE A CA 1
ATOM 1000 C C . PHE A 1 127 ? -11.085 -0.223 0.555 1.00 86.75 127 PHE A C 1
ATOM 1002 O O . PHE A 1 127 ? -11.099 -1.009 -0.399 1.00 86.75 127 PHE A O 1
ATOM 1009 N N . GLY A 1 128 ? -12.210 0.284 1.065 1.00 85.44 128 GLY A N 1
ATOM 1010 C CA . GLY A 1 128 ? -13.556 -0.013 0.574 1.00 85.44 128 GLY A CA 1
ATOM 1011 C C . GLY A 1 128 ? -13.979 -1.466 0.809 1.00 85.44 128 GLY A C 1
ATOM 1012 O O . GLY A 1 128 ? -13.619 -2.090 1.806 1.00 85.44 128 GLY A O 1
ATOM 1013 N N . ASP A 1 129 ? -14.712 -2.037 -0.151 1.00 82.94 129 ASP A N 1
ATOM 1014 C CA . ASP A 1 129 ? -15.254 -3.410 -0.101 1.00 82.94 129 ASP A CA 1
ATOM 1015 C C . ASP A 1 129 ? -14.195 -4.517 -0.273 1.00 82.94 129 ASP A C 1
ATOM 1017 O O . ASP A 1 129 ? -14.491 -5.664 -0.627 1.00 82.94 129 ASP A O 1
ATOM 1021 N N . THR A 1 130 ? -12.930 -4.187 -0.042 1.00 83.06 130 THR A N 1
ATOM 1022 C CA . THR A 1 130 ? -11.830 -5.135 -0.116 1.00 83.06 130 THR A CA 1
ATOM 1023 C C . THR A 1 130 ? -11.901 -6.116 1.060 1.00 83.06 130 THR A C 1
ATOM 1025 O O . THR A 1 130 ? -12.008 -5.687 2.213 1.00 83.06 130 THR A O 1
ATOM 1028 N N . PRO A 1 131 ? -11.805 -7.439 0.820 1.00 86.88 131 PRO A N 1
ATOM 1029 C CA . PRO A 1 131 ? -11.775 -8.413 1.901 1.00 86.88 131 PRO A CA 1
ATOM 1030 C C . PRO A 1 131 ? -10.521 -8.218 2.754 1.00 86.88 131 PRO A C 1
ATOM 1032 O O . PRO A 1 131 ? -9.396 -8.262 2.255 1.00 86.88 131 PRO A O 1
ATOM 1035 N N . PHE A 1 132 ? -10.721 -8.033 4.056 1.00 90.38 132 PHE A N 1
ATOM 1036 C CA . PHE A 1 132 ? -9.620 -7.931 4.997 1.00 90.38 132 PHE A CA 1
ATOM 1037 C C . PHE A 1 132 ? -9.065 -9.321 5.312 1.00 90.38 132 PHE A C 1
ATOM 1039 O O . PHE A 1 132 ? -9.737 -10.153 5.921 1.00 90.38 132 PHE A O 1
ATOM 1046 N N . VAL A 1 133 ? -7.814 -9.560 4.921 1.00 92.50 133 VAL A N 1
ATOM 1047 C CA . VAL A 1 133 ? -7.063 -10.760 5.299 1.00 92.50 133 VAL A CA 1
ATOM 1048 C C . VAL A 1 133 ? -5.898 -10.327 6.177 1.00 92.50 133 VAL A C 1
ATOM 1050 O O . VAL A 1 133 ? -4.934 -9.731 5.698 1.00 92.50 133 VAL A O 1
ATOM 1053 N N . LYS A 1 134 ? -5.994 -10.617 7.480 1.00 92.88 134 LYS A N 1
ATOM 1054 C CA . LYS A 1 134 ? -5.059 -10.116 8.500 1.00 92.88 134 LYS A CA 1
ATOM 1055 C C . LYS A 1 134 ? -3.595 -10.450 8.199 1.00 92.88 134 LYS A C 1
ATOM 1057 O O . LYS A 1 134 ? -2.742 -9.577 8.323 1.00 92.88 134 LYS A O 1
ATOM 1062 N N . THR A 1 135 ? -3.303 -11.688 7.801 1.00 94.81 135 THR A N 1
ATOM 1063 C CA . THR A 1 135 ? -1.938 -12.127 7.458 1.00 94.81 135 THR A CA 1
ATOM 1064 C C . THR A 1 135 ? -1.396 -11.336 6.278 1.00 94.81 135 THR A C 1
ATOM 1066 O O . THR A 1 135 ? -0.389 -10.653 6.415 1.00 94.81 135 THR A O 1
ATOM 1069 N N . THR A 1 136 ? -2.140 -11.302 5.170 1.00 93.06 136 THR A N 1
ATOM 1070 C CA . THR A 1 136 ? -1.777 -10.529 3.980 1.00 93.06 136 THR A CA 1
ATOM 1071 C C . THR A 1 136 ? -1.572 -9.052 4.311 1.00 93.06 136 THR A C 1
ATOM 1073 O O . THR A 1 136 ? -0.656 -8.433 3.781 1.00 93.06 136 THR A O 1
ATOM 1076 N N . TYR A 1 137 ? -2.378 -8.473 5.204 1.00 94.75 137 TYR A N 1
ATOM 1077 C CA . TYR A 1 137 ? -2.220 -7.076 5.598 1.00 94.75 137 TYR A CA 1
ATOM 1078 C C . TYR A 1 137 ? -0.878 -6.853 6.297 1.00 94.75 137 TYR A C 1
ATOM 1080 O O . TYR A 1 137 ? -0.113 -5.981 5.890 1.00 94.75 137 TYR A O 1
ATOM 1088 N N . HIS A 1 138 ? -0.580 -7.656 7.319 1.00 95.50 138 HIS A N 1
ATOM 1089 C CA . HIS A 1 138 ? 0.667 -7.529 8.063 1.00 95.50 138 HIS A CA 1
ATOM 1090 C C . HIS A 1 138 ? 1.890 -7.825 7.198 1.00 95.50 138 HIS A C 1
ATOM 1092 O O . HIS A 1 138 ? 2.873 -7.099 7.313 1.00 95.50 138 HIS A O 1
ATOM 1098 N N . ASP A 1 139 ? 1.815 -8.807 6.299 1.00 95.56 139 ASP A N 1
ATOM 1099 C CA . ASP A 1 139 ? 2.898 -9.126 5.368 1.00 95.56 139 ASP A CA 1
ATOM 1100 C C . ASP A 1 139 ? 3.198 -7.942 4.445 1.00 95.56 139 ASP A C 1
ATOM 1102 O O . ASP A 1 139 ? 4.356 -7.566 4.289 1.00 95.56 139 ASP A O 1
ATOM 1106 N N . ASN A 1 140 ? 2.165 -7.304 3.881 1.00 95.00 140 ASN A N 1
ATOM 1107 C CA . ASN A 1 140 ? 2.327 -6.144 3.000 1.00 95.00 140 ASN A CA 1
ATOM 1108 C C . ASN A 1 140 ? 2.755 -4.878 3.757 1.00 95.00 140 ASN A C 1
ATOM 1110 O O . ASN A 1 140 ? 3.556 -4.098 3.247 1.00 95.00 140 ASN A O 1
ATOM 1114 N N . HIS A 1 141 ? 2.263 -4.681 4.980 1.00 95.31 141 HIS A N 1
ATOM 1115 C CA . HIS A 1 141 ? 2.684 -3.576 5.836 1.00 95.31 141 HIS A CA 1
ATOM 1116 C C . HIS A 1 141 ? 4.149 -3.735 6.268 1.00 95.31 141 HIS A C 1
ATOM 1118 O O . HIS A 1 141 ? 4.918 -2.782 6.219 1.00 95.31 141 HIS A O 1
ATOM 1124 N N . LYS A 1 142 ? 4.564 -4.947 6.649 1.00 95.62 142 LYS A N 1
ATOM 1125 C CA . LYS A 1 142 ? 5.957 -5.270 6.981 1.00 95.62 142 LYS A CA 1
ATOM 1126 C C . LYS A 1 142 ? 6.867 -5.047 5.774 1.00 95.62 142 LYS A C 1
ATOM 1128 O O . LYS A 1 142 ? 7.836 -4.308 5.872 1.00 95.62 142 LYS A O 1
ATOM 1133 N N . ALA A 1 143 ? 6.484 -5.611 4.632 1.00 93.44 143 ALA A N 1
ATOM 1134 C CA . ALA A 1 143 ? 7.118 -5.392 3.340 1.00 93.44 143 ALA A CA 1
ATOM 1135 C C . ALA A 1 143 ? 7.390 -3.909 3.058 1.00 93.44 143 ALA A C 1
ATOM 1137 O O . ALA A 1 143 ? 8.505 -3.555 2.691 1.00 93.44 143 ALA A O 1
ATOM 1138 N N . TRP A 1 144 ? 6.384 -3.055 3.252 1.00 95.00 144 TRP A N 1
ATOM 1139 C CA . TRP A 1 144 ? 6.502 -1.613 3.061 1.00 95.00 144 TRP A CA 1
ATOM 1140 C C . TRP A 1 144 ? 7.600 -0.983 3.925 1.00 95.00 144 TRP A C 1
ATOM 1142 O O . TRP A 1 144 ? 8.424 -0.238 3.404 1.00 95.00 144 TRP A O 1
ATOM 1152 N N . HIS A 1 145 ? 7.635 -1.307 5.220 1.00 94.75 145 HIS A N 1
ATOM 1153 C CA . HIS A 1 145 ? 8.608 -0.743 6.168 1.00 94.75 145 HIS A CA 1
ATOM 1154 C C . HIS A 1 145 ? 10.026 -1.288 5.999 1.00 94.75 145 HIS A C 1
ATOM 1156 O O . HIS A 1 145 ? 10.983 -0.587 6.304 1.00 94.75 145 HIS A O 1
ATOM 1162 N N . GLU A 1 146 ? 10.170 -2.523 5.526 1.00 94.62 146 GLU A N 1
ATOM 1163 C CA . GLU A 1 146 ? 11.478 -3.168 5.340 1.00 94.62 146 GLU A CA 1
ATOM 1164 C C . GLU A 1 146 ? 12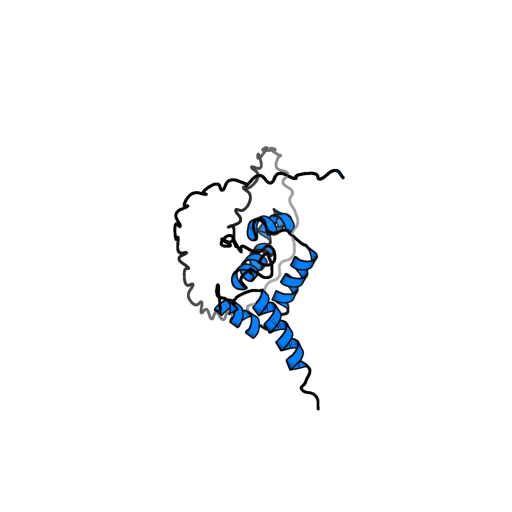.113 -2.878 3.975 1.00 94.62 146 GLU A C 1
ATOM 1166 O O . GLU A 1 146 ? 13.248 -3.279 3.726 1.00 94.62 146 GLU A O 1
ATOM 1171 N N . THR A 1 147 ? 11.397 -2.209 3.069 1.00 94.06 147 THR A N 1
ATOM 1172 C CA . THR A 1 147 ? 11.924 -1.931 1.730 1.00 94.06 147 THR A CA 1
ATOM 1173 C C . THR A 1 147 ? 12.910 -0.775 1.737 1.00 94.06 147 THR A C 1
ATOM 1175 O O . THR A 1 147 ? 12.722 0.226 2.425 1.00 94.06 147 THR A O 1
ATOM 1178 N N . GLU A 1 148 ? 13.937 -0.897 0.900 1.00 94.38 148 GLU A N 1
ATOM 1179 C CA . GLU A 1 148 ? 14.895 0.167 0.635 1.00 94.38 148 GLU A CA 1
ATOM 1180 C C . GLU A 1 148 ? 14.204 1.455 0.154 1.00 94.38 148 GLU A C 1
ATOM 1182 O O . GLU A 1 148 ? 13.284 1.427 -0.672 1.00 94.38 148 GLU A O 1
ATOM 1187 N N . LEU A 1 149 ? 14.679 2.600 0.650 1.00 93.38 149 LEU A N 1
ATOM 1188 C CA . LEU A 1 149 ? 14.090 3.907 0.357 1.00 93.38 149 LEU A CA 1
ATOM 1189 C C . LEU A 1 149 ? 14.056 4.211 -1.150 1.00 93.38 149 LEU A C 1
ATOM 1191 O O . LEU A 1 149 ? 13.067 4.751 -1.635 1.00 93.38 149 LEU A O 1
ATOM 1195 N N . THR A 1 150 ? 15.079 3.797 -1.899 1.00 94.50 150 THR A N 1
ATOM 1196 C CA . THR A 1 150 ? 15.193 4.005 -3.353 1.00 94.50 150 THR A CA 1
ATOM 1197 C C . THR A 1 150 ? 14.050 3.340 -4.128 1.00 94.50 150 THR A C 1
ATOM 1199 O O . THR A 1 150 ? 13.409 3.967 -4.977 1.00 94.50 150 THR A O 1
ATOM 1202 N N . VAL A 1 151 ? 13.722 2.088 -3.793 1.00 94.88 151 VAL A N 1
ATOM 1203 C CA . VAL A 1 151 ? 12.611 1.334 -4.392 1.00 94.88 151 VAL A CA 1
ATOM 1204 C C . VAL A 1 151 ? 11.273 1.979 -4.030 1.00 94.88 151 VAL A C 1
ATOM 1206 O O . VAL A 1 151 ? 10.402 2.113 -4.896 1.00 94.88 151 VAL A O 1
ATOM 1209 N N . LEU A 1 152 ? 11.117 2.413 -2.773 1.00 94.62 152 LEU A N 1
ATOM 1210 C CA . LEU A 1 152 ? 9.914 3.099 -2.296 1.00 94.62 152 LEU A CA 1
ATOM 1211 C C . LEU A 1 152 ? 9.682 4.424 -3.029 1.00 94.62 152 LEU A C 1
ATOM 1213 O O . LEU A 1 152 ? 8.572 4.676 -3.495 1.00 94.62 152 LEU A O 1
ATOM 1217 N N . GLU A 1 153 ? 10.703 5.273 -3.133 1.00 95.50 153 GLU A N 1
ATOM 1218 C CA . GLU A 1 153 ? 10.614 6.571 -3.805 1.00 95.50 153 GLU A CA 1
ATOM 1219 C C . GLU A 1 153 ? 10.313 6.412 -5.291 1.00 95.50 153 GLU A C 1
ATOM 1221 O O . GLU A 1 153 ? 9.410 7.077 -5.795 1.00 95.50 153 GLU A O 1
ATOM 1226 N N . THR A 1 154 ? 10.970 5.465 -5.963 1.00 96.38 154 THR A N 1
ATOM 1227 C CA . THR A 1 154 ? 10.727 5.174 -7.384 1.00 96.38 154 THR A CA 1
ATOM 1228 C C . THR A 1 154 ? 9.257 4.830 -7.643 1.00 96.38 154 THR A C 1
ATOM 1230 O O . THR A 1 154 ? 8.620 5.425 -8.511 1.00 96.38 154 THR A O 1
ATOM 1233 N N . HIS A 1 155 ? 8.672 3.933 -6.845 1.00 96.31 155 HIS A N 1
ATOM 1234 C CA . HIS A 1 155 ? 7.275 3.520 -7.029 1.00 96.31 155 HIS A CA 1
ATOM 1235 C C . HIS A 1 155 ? 6.264 4.564 -6.535 1.00 96.31 155 HIS A C 1
ATOM 1237 O O . HIS A 1 155 ? 5.144 4.622 -7.041 1.00 96.31 155 HIS A O 1
ATOM 1243 N N . LYS A 1 156 ? 6.636 5.422 -5.575 1.00 94.44 156 LYS A N 1
ATOM 1244 C CA . LYS A 1 156 ? 5.829 6.597 -5.208 1.00 94.44 156 LYS A CA 1
ATOM 1245 C C . LYS A 1 156 ? 5.795 7.620 -6.343 1.00 94.44 156 LYS A C 1
ATOM 1247 O O . LYS A 1 156 ? 4.719 8.124 -6.653 1.00 94.44 156 LYS A O 1
ATOM 1252 N N . LEU A 1 157 ? 6.943 7.903 -6.963 1.00 96.25 157 LEU A N 1
ATOM 1253 C CA . LEU A 1 157 ? 7.068 8.836 -8.088 1.00 96.25 157 LEU A CA 1
ATOM 1254 C C . LEU A 1 157 ? 6.334 8.337 -9.335 1.00 96.25 157 LEU A C 1
ATOM 1256 O O . LEU A 1 157 ? 5.765 9.146 -10.064 1.00 96.25 157 LEU A O 1
ATOM 1260 N N . ALA A 1 158 ? 6.281 7.019 -9.540 1.00 96.06 158 ALA A N 1
ATOM 1261 C CA . ALA A 1 158 ? 5.485 6.415 -10.603 1.00 96.06 158 ALA A CA 1
ATOM 1262 C C . ALA A 1 158 ? 3.976 6.716 -10.468 1.00 96.06 158 ALA A C 1
ATOM 1264 O O . ALA A 1 158 ? 3.259 6.705 -11.468 1.00 96.06 158 ALA A O 1
ATOM 1265 N N . GLY A 1 159 ? 3.476 7.024 -9.264 1.00 94.56 159 GLY A N 1
ATOM 1266 C CA . GLY A 1 159 ? 2.089 7.435 -9.040 1.00 94.56 159 GLY A CA 1
ATOM 1267 C C . GLY A 1 159 ? 1.067 6.388 -9.502 1.00 94.56 159 GLY A C 1
ATOM 1268 O O . GLY A 1 159 ? 1.231 5.192 -9.268 1.00 94.56 159 GLY A O 1
ATOM 1269 N N . HIS A 1 160 ? -0.004 6.834 -10.162 1.00 93.75 160 HIS A N 1
ATOM 1270 C CA . HIS A 1 160 ? -1.064 5.969 -10.703 1.00 93.75 160 HIS A CA 1
ATOM 1271 C C . HIS A 1 160 ? -0.756 5.487 -12.135 1.00 93.75 160 HIS A C 1
ATOM 1273 O O . HIS A 1 160 ? -1.585 5.613 -13.036 1.00 93.75 160 HIS A O 1
ATOM 1279 N N . THR A 1 161 ? 0.453 4.969 -12.356 1.00 94.00 161 THR A N 1
ATOM 1280 C CA . THR A 1 161 ? 0.891 4.352 -13.624 1.00 94.00 161 THR A CA 1
ATOM 1281 C C . THR A 1 161 ? 1.124 2.851 -13.452 1.00 94.00 161 THR A C 1
ATOM 1283 O O . THR A 1 161 ? 1.126 2.348 -12.330 1.00 94.00 161 THR A O 1
ATOM 1286 N N . GLU A 1 162 ? 1.328 2.117 -14.550 1.00 91.56 162 GLU A N 1
ATOM 1287 C CA . GLU A 1 162 ? 1.616 0.676 -14.497 1.00 91.56 162 GLU A CA 1
ATOM 1288 C C . GLU A 1 162 ? 2.832 0.365 -13.611 1.00 91.56 162 GLU A C 1
ATOM 1290 O O . GLU A 1 162 ? 2.749 -0.504 -12.746 1.00 91.56 162 GLU A O 1
ATOM 1295 N N . ASP A 1 163 ? 3.911 1.142 -13.721 1.00 94.50 163 ASP A N 1
ATOM 1296 C CA . ASP A 1 163 ? 5.096 1.013 -12.861 1.00 94.50 163 ASP A CA 1
ATOM 1297 C C . ASP A 1 163 ? 4.779 1.276 -11.381 1.00 94.50 163 ASP A C 1
ATOM 1299 O O . ASP A 1 163 ? 5.405 0.709 -10.491 1.00 94.50 163 ASP A O 1
ATOM 1303 N N . GLY A 1 164 ? 3.757 2.087 -11.097 1.00 95.00 164 GLY A N 1
ATOM 1304 C CA . GLY A 1 164 ? 3.286 2.375 -9.746 1.00 95.00 164 GLY A CA 1
ATOM 1305 C C . GLY A 1 164 ? 2.448 1.262 -9.114 1.00 95.00 164 GLY A C 1
ATOM 1306 O O . GLY A 1 164 ? 2.094 1.378 -7.937 1.00 95.00 164 GLY A O 1
ATOM 1307 N N . LEU A 1 165 ? 2.109 0.187 -9.835 1.00 93.50 165 LEU A N 1
ATOM 1308 C CA . LEU A 1 165 ? 1.328 -0.926 -9.288 1.00 93.50 165 LEU A CA 1
ATOM 1309 C C . LEU A 1 165 ? 2.068 -1.636 -8.151 1.00 93.50 165 LEU A C 1
ATOM 1311 O O . LEU A 1 165 ? 3.260 -1.929 -8.229 1.00 93.50 165 LEU A O 1
ATOM 1315 N N . TRP A 1 166 ? 1.323 -2.016 -7.115 1.00 94.38 166 TRP A N 1
ATOM 1316 C CA . TRP A 1 166 ? 1.860 -2.740 -5.967 1.00 94.38 166 TRP A CA 1
ATOM 1317 C C . TRP A 1 166 ? 2.490 -4.078 -6.367 1.00 94.38 166 TRP A C 1
ATOM 1319 O O . TRP A 1 166 ? 3.493 -4.488 -5.794 1.00 94.38 166 TRP A O 1
ATOM 1329 N N . ALA A 1 167 ? 1.937 -4.759 -7.377 1.00 92.69 167 ALA A N 1
ATOM 1330 C CA . ALA A 1 167 ? 2.526 -5.985 -7.915 1.00 92.69 167 ALA A CA 1
ATOM 1331 C C . ALA A 1 167 ? 3.955 -5.766 -8.449 1.00 92.69 167 ALA A C 1
ATOM 1333 O O . ALA A 1 167 ? 4.838 -6.580 -8.175 1.00 92.69 167 ALA A O 1
ATOM 1334 N N . ASN A 1 168 ? 4.187 -4.651 -9.147 1.00 94.25 168 ASN A N 1
ATOM 1335 C CA . ASN A 1 168 ? 5.495 -4.295 -9.697 1.00 94.25 168 ASN A CA 1
ATOM 1336 C C . ASN A 1 168 ? 6.466 -3.894 -8.582 1.00 94.25 168 ASN A C 1
ATOM 1338 O O . ASN A 1 168 ? 7.599 -4.372 -8.557 1.00 94.25 168 ASN A O 1
ATOM 1342 N N . TYR A 1 169 ? 5.979 -3.162 -7.579 1.00 95.69 169 TYR A N 1
ATOM 1343 C CA . TYR A 1 169 ? 6.723 -2.886 -6.351 1.00 95.69 169 TYR A CA 1
ATOM 1344 C C . TYR A 1 169 ? 7.184 -4.169 -5.635 1.00 95.69 169 TYR A C 1
ATOM 1346 O O . TYR A 1 169 ? 8.356 -4.297 -5.268 1.00 95.69 169 TYR A O 1
ATOM 1354 N N . LEU A 1 170 ? 6.294 -5.155 -5.465 1.00 94.12 170 LEU A N 1
ATOM 1355 C CA . LEU A 1 170 ? 6.649 -6.436 -4.848 1.00 94.12 170 LEU A CA 1
ATOM 1356 C C . LEU A 1 170 ? 7.711 -7.186 -5.666 1.00 94.12 170 LEU A C 1
ATOM 1358 O O . LEU A 1 170 ? 8.621 -7.772 -5.079 1.00 94.12 170 LEU A O 1
ATOM 1362 N N . ALA A 1 171 ? 7.622 -7.151 -6.999 1.00 93.44 171 ALA A N 1
ATOM 1363 C CA . ALA A 1 171 ? 8.610 -7.763 -7.883 1.00 93.44 171 ALA A CA 1
ATOM 1364 C C . ALA A 1 171 ? 9.985 -7.077 -7.777 1.00 93.44 171 ALA A C 1
ATOM 1366 O O . ALA A 1 171 ? 10.992 -7.761 -7.588 1.00 93.44 171 ALA A O 1
ATOM 1367 N N . ALA A 1 172 ? 10.020 -5.741 -7.809 1.00 93.06 172 ALA A N 1
ATOM 1368 C CA . ALA A 1 172 ? 11.242 -4.946 -7.685 1.00 93.06 172 ALA A CA 1
ATOM 1369 C C . ALA A 1 172 ? 11.949 -5.160 -6.336 1.00 93.06 172 ALA A C 1
ATOM 1371 O O . ALA A 1 172 ? 13.179 -5.232 -6.261 1.00 93.06 172 ALA A O 1
ATOM 1372 N N . ARG A 1 173 ? 11.179 -5.333 -5.254 1.00 92.62 173 ARG A N 1
ATOM 1373 C CA . ARG A 1 173 ? 11.745 -5.670 -3.945 1.00 92.62 173 ARG A CA 1
ATOM 1374 C C . ARG A 1 173 ? 12.456 -7.024 -3.969 1.00 92.62 173 ARG A C 1
ATOM 1376 O O . ARG A 1 173 ? 13.562 -7.140 -3.449 1.00 92.62 173 ARG A O 1
ATOM 1383 N N . CYS A 1 174 ? 11.853 -8.044 -4.581 1.00 88.19 174 CYS A N 1
ATOM 1384 C CA . CYS A 1 174 ? 12.458 -9.375 -4.674 1.00 88.19 174 CYS A CA 1
ATOM 1385 C C . CYS A 1 174 ? 13.782 -9.364 -5.455 1.00 88.19 174 CYS A C 1
ATOM 1387 O O . CYS A 1 174 ? 14.716 -10.064 -5.069 1.00 88.19 174 CYS A O 1
ATOM 1389 N N . THR A 1 175 ? 13.896 -8.556 -6.513 1.00 86.12 175 THR A N 1
ATOM 1390 C CA . THR A 1 175 ? 15.141 -8.452 -7.291 1.00 86.12 175 THR A CA 1
ATOM 1391 C C . THR A 1 175 ? 16.279 -7.803 -6.504 1.00 86.12 175 THR A C 1
ATOM 1393 O O . THR A 1 175 ? 17.418 -8.249 -6.626 1.00 86.12 175 THR A O 1
ATOM 1396 N N . HIS A 1 176 ? 15.987 -6.820 -5.642 1.00 76.75 176 HIS A N 1
ATOM 1397 C CA . HIS A 1 176 ? 17.001 -6.199 -4.777 1.00 76.75 176 HIS A CA 1
ATOM 1398 C C . HIS A 1 176 ? 17.615 -7.198 -3.784 1.00 76.75 176 HIS A C 1
ATOM 1400 O O . HIS A 1 176 ? 18.830 -7.215 -3.604 1.00 76.75 176 HIS A O 1
ATOM 1406 N N . TYR A 1 177 ? 16.804 -8.081 -3.192 1.00 70.69 177 TYR A N 1
ATOM 1407 C CA . TYR A 1 177 ? 17.310 -9.107 -2.269 1.00 70.69 177 TYR A CA 1
ATOM 1408 C C . TYR A 1 177 ? 18.187 -10.165 -2.945 1.00 70.69 177 TYR A C 1
ATOM 1410 O O . TYR A 1 177 ? 19.057 -10.741 -2.299 1.00 70.69 177 TYR A O 1
ATOM 1418 N N . LEU A 1 178 ? 17.968 -10.436 -4.233 1.00 72.25 178 LEU A N 1
ATOM 1419 C CA . LEU A 1 178 ? 18.775 -11.405 -4.976 1.00 72.25 178 LEU A CA 1
ATOM 1420 C C . LEU A 1 178 ? 20.107 -10.808 -5.455 1.00 72.25 178 LEU A C 1
ATOM 1422 O O . LEU A 1 178 ? 21.093 -11.534 -5.552 1.00 72.25 178 LEU A O 1
ATOM 1426 N N . GLY A 1 179 ? 20.156 -9.498 -5.719 1.00 61.47 179 GLY A N 1
ATOM 1427 C CA . GLY A 1 179 ? 21.368 -8.808 -6.173 1.00 61.47 179 GLY A CA 1
ATOM 1428 C C . GLY A 1 179 ? 22.396 -8.532 -5.070 1.00 61.47 179 GLY A C 1
ATOM 1429 O O . GLY A 1 179 ? 23.594 -8.532 -5.341 1.00 61.47 179 GLY A O 1
ATOM 1430 N N . SER A 1 180 ? 21.963 -8.344 -3.821 1.00 60.25 180 SER A N 1
ATOM 1431 C CA . SER A 1 180 ? 22.861 -8.058 -2.689 1.00 60.25 180 SER A CA 1
ATOM 1432 C C . SER A 1 180 ? 23.594 -9.287 -2.136 1.00 60.25 180 SER A C 1
ATOM 1434 O O . SER A 1 180 ? 24.544 -9.135 -1.375 1.00 60.25 180 SER A O 1
ATOM 1436 N N . GLY A 1 181 ? 23.201 -10.500 -2.541 1.00 60.44 181 GLY A N 1
ATOM 1437 C CA . GLY A 1 181 ? 23.809 -11.758 -2.092 1.00 60.44 181 GLY A CA 1
ATOM 1438 C C . GLY A 1 181 ? 24.954 -12.298 -2.960 1.00 60.44 181 GLY A C 1
ATOM 1439 O O . GLY A 1 181 ? 25.427 -13.396 -2.685 1.00 60.44 181 GLY A O 1
ATOM 1440 N N . GLN A 1 182 ? 25.379 -11.593 -4.019 1.00 54.97 182 GLN A N 1
ATOM 1441 C CA . GLN A 1 182 ? 26.400 -12.086 -4.966 1.00 54.97 182 GLN A CA 1
ATOM 1442 C C . GLN A 1 182 ? 27.741 -11.324 -4.962 1.00 54.97 182 GLN A C 1
ATOM 1444 O O . GLN A 1 182 ? 28.572 -11.574 -5.831 1.00 54.97 182 GLN A O 1
ATOM 1449 N N . GLN A 1 183 ? 28.008 -10.444 -3.992 1.00 51.62 183 GLN A N 1
ATOM 1450 C CA . GLN A 1 183 ? 29.331 -9.813 -3.829 1.00 51.62 183 GLN A CA 1
ATOM 1451 C C . GLN A 1 183 ? 30.162 -10.464 -2.712 1.00 51.62 183 GLN A C 1
ATOM 1453 O O . GLN A 1 183 ? 30.579 -9.793 -1.779 1.00 51.62 183 GLN A O 1
ATOM 1458 N N . GLU A 1 184 ? 30.433 -11.765 -2.810 1.00 51.81 184 GLU A N 1
ATOM 1459 C CA . GLU A 1 184 ? 31.506 -12.411 -2.038 1.00 51.81 184 GLU A CA 1
ATOM 1460 C C . GLU A 1 184 ? 32.157 -13.522 -2.875 1.00 51.81 184 GLU A C 1
ATOM 1462 O O . GLU A 1 184 ? 31.780 -14.685 -2.760 1.00 51.81 184 GLU A O 1
ATOM 1467 N N . THR A 1 185 ? 33.128 -13.159 -3.720 1.00 48.06 185 THR A N 1
ATOM 1468 C CA . THR A 1 185 ? 34.247 -14.027 -4.148 1.00 48.06 185 THR A CA 1
ATOM 1469 C C . THR A 1 185 ? 35.418 -13.179 -4.608 1.00 48.06 185 THR A C 1
ATOM 1471 O O . THR A 1 185 ? 35.172 -12.298 -5.464 1.00 48.06 185 THR A O 1
#

Foldseek 3Di:
DDDDDDDDDDDDDDDDDDDDDDDDDDDDDDDDDDDDDDDDDDDDDDDDDDDDDDDDPDDDPPPPPPPPPDPQDDDPAPPQVPCVVVDPVCAPPQVGFLQLLVVLLVSLPPVSNVVPDPSQRSCCSHRPPGDDDPVSNVVVSVVLVPADPVLSVQLNVCPPHPCRGVNVSVVVRVVVVVVVPPPDD

Sequence (185 aa):
MSSSLTTHSPRQNRPWGKHRCITTSPLFPTQLLSDSDDDFDAHLTSSMPPMPPLIMSSSSVKSILRVIPAPAPCVIPVHIPIYNLAKPWQRWPYGMYTVDMAIGFQQMAIPKLCSFYGQEQLFRLIFGDTPFVKTTYHDNHKAWHETELTVLETHKLAGHTEDGLWANYLAARCTHYLGSGQQET

Organism: NCBI:txid930992

Radius of gyration: 28.6 Å; chains: 1; bounding box: 68×75×78 Å

pLDDT: mean 72.91, std 18.82, range [39.41, 96.38]

Secondary structure (DSSP, 8-state):
------PPPPPPPPPPP-PPP----------------------------------------------PPPPPP------------SSGGGSTTTTSBHHHHHHHHHHHT-HHHHTTS-HHHHHHHHHTT----HHHHHHHHHHHHHS-HHHHHHHHHT-SSGGGBHHHHHHHHHHHHHHTT----